Protein AF-A0A9P6ZM89-F1 (afdb_monomer)

Sequence (233 aa):
MSLMNDMACSKLQDDDVGNDVDVDMDDDDDLPTELMATMKCPGHSRPITNYFAIAKILQHKEVGTVPLPLRTFVVGHMAFHLTYAPSIRSISIDDAAIKFGLSDLWPAIANFLCCDATHGQNHIHAIGGARRAGPTASLPFDKIQIWFKLRLQDMEFHDSNIIWPAQTLNCVPPSDVWNSGRYDSVIVNNQLGCLWPADGLCGHTVGQIRLIMHPVGKSNMDWSWKDCFLIYV

Mean predicted aligned error: 10.9 Å

Nearest PDB structures (foldseek):
  5ojr-assembly1_A  TM=3.987E-01  e=9.043E+00  Thermosynechococcus vestitus

Solvent-accessible surface area (backbone atoms only — not comparable to full-atom values): 14268 Å² total; per-residue (Å²): 133,88,79,89,88,79,90,82,89,81,80,90,79,84,84,79,77,78,78,82,73,83,70,77,69,72,77,62,81,69,56,59,74,93,55,67,38,68,42,83,40,92,96,49,96,56,68,36,71,34,52,62,59,32,15,53,52,60,72,70,49,62,89,83,78,59,75,78,44,72,46,41,39,71,60,93,70,33,19,40,36,48,68,79,72,50,75,38,80,69,41,41,58,68,59,46,19,62,57,58,71,35,89,56,46,67,18,48,53,42,30,50,56,52,50,34,77,74,66,38,90,86,54,62,68,64,78,91,61,88,73,80,40,52,90,78,57,84,62,83,46,64,35,31,26,31,37,39,57,37,36,40,28,42,45,39,92,92,41,79,88,43,62,48,73,63,44,79,44,37,22,40,51,54,42,97,89,33,77,84,28,47,62,38,74,47,81,40,78,36,33,86,89,49,46,82,73,83,47,54,68,53,49,42,42,80,38,44,38,60,39,38,34,34,60,42,62,46,88,94,60,90,59,99,54,65,62,44,79,48,74,44,96

Foldseek 3Di:
DDDDDDDDDDDDDDPPPPPPPPPPPPLCVQDDPVLFDWADAPPDPDTATDLVSSQVVVVPDDPPPDDFLDQWHDDDQKIKHDGPAFPAAKDFQVVVCVQLVPVCSQLVVLQVVVVCVVPNPPDQAAPPDDRPGDNPRDDQFGMKGWHQKMWMKGADPVDNVHIDHIDIFGQATADPVRNHGDWDKDKAQRDPPDDPPVNPNVNIDIDIFNTKIAGDGDPPDDDDRNRDIDTDD

Radius of gyration: 23.64 Å; Cα contacts (8 Å, |Δi|>4): 348; chains: 1; bounding box: 74×45×85 Å

Secondary structure (DSSP, 8-state):
--------------------------GGGGS-GGG--EE--TT-SSPEE-HHHHHHHHHHSPTTSSPSSPSEEEETTEEEE--SS-SEEEEEHHHHHHHHT-TTHHHHHHHHHHHHHHH-TT--PPTTPPP---TT---S-SEEEEESEEEEEEBPSS-TT-BPPPEEEEEEPP-SS-TT-EE-EEEEE-STT--TTTTTTTTEEEEE--EEEEEEPPTT---TTTT--EEE-

Organism: NCBI:txid48579

pLDDT: mean 80.1, std 17.55, range [31.52, 96.75]

InterPro domains:
  IPR049233 Domain of unknown function DUF6830 [PF20722] (52-233)

Structure (mmCIF, N/CA/C/O backbone):
data_AF-A0A9P6ZM89-F1
#
_entry.id   AF-A0A9P6ZM89-F1
#
loop_
_atom_site.group_PDB
_atom_site.id
_atom_site.type_symbol
_atom_site.label_atom_id
_atom_site.label_alt_id
_atom_site.label_comp_id
_atom_site.label_asym_id
_atom_site.label_entity_id
_atom_site.label_seq_id
_atom_site.pdbx_PDB_ins_code
_atom_site.Cartn_x
_atom_site.Cartn_y
_atom_site.Cartn_z
_atom_site.occupancy
_atom_site.B_iso_or_equiv
_atom_site.auth_seq_id
_atom_site.auth_comp_id
_atom_site.auth_asym_id
_atom_site.auth_atom_id
_atom_site.pdbx_PDB_model_num
ATOM 1 N N . MET A 1 1 ? 48.987 15.152 63.493 1.00 41.41 1 MET A N 1
ATOM 2 C CA . MET A 1 1 ? 49.301 16.241 62.543 1.00 41.41 1 MET A CA 1
ATOM 3 C C . MET A 1 1 ? 48.399 16.011 61.332 1.00 41.41 1 MET A C 1
ATOM 5 O O . MET A 1 1 ? 48.621 15.023 60.658 1.00 41.41 1 MET A O 1
ATOM 9 N N . SER A 1 2 ? 47.210 16.622 61.204 1.00 32.47 2 SER A N 1
ATOM 10 C CA . SER A 1 2 ? 46.950 18.055 60.922 1.00 32.47 2 SER A CA 1
ATOM 11 C C . SER A 1 2 ? 47.717 18.504 59.677 1.00 32.47 2 SER A C 1
ATOM 13 O O . SER A 1 2 ? 48.929 18.334 59.686 1.00 32.47 2 SER A O 1
ATOM 15 N N . LEU A 1 3 ? 47.178 19.111 58.619 1.00 34.72 3 LEU A N 1
ATOM 16 C CA . LEU A 1 3 ? 45.868 19.629 58.171 1.00 34.72 3 LEU A CA 1
ATOM 17 C C . LEU A 1 3 ? 46.136 19.940 56.659 1.00 34.72 3 LEU A C 1
ATOM 19 O O . LEU A 1 3 ? 47.249 20.344 56.341 1.00 34.72 3 LEU A O 1
ATOM 23 N N . MET A 1 4 ? 45.300 19.532 55.696 1.00 33.66 4 MET A N 1
ATOM 24 C CA . MET A 1 4 ? 44.162 20.282 55.118 1.00 33.66 4 MET A CA 1
ATOM 25 C C . MET A 1 4 ? 44.528 21.339 54.053 1.00 33.66 4 MET A C 1
ATOM 27 O O . MET A 1 4 ? 45.570 21.981 54.142 1.00 33.66 4 MET A O 1
ATOM 31 N N . ASN A 1 5 ? 43.561 21.518 53.140 1.00 36.69 5 ASN A N 1
ATOM 32 C CA . ASN A 1 5 ? 43.276 22.644 52.234 1.00 36.69 5 ASN A CA 1
ATOM 33 C C . ASN A 1 5 ? 43.831 22.589 50.794 1.00 36.69 5 ASN A C 1
ATOM 35 O O . ASN A 1 5 ? 45.007 22.329 50.589 1.00 36.69 5 ASN A O 1
ATOM 39 N N . ASP A 1 6 ? 43.068 22.916 49.742 1.00 32.81 6 ASP A N 1
ATOM 40 C CA . ASP A 1 6 ? 41.618 23.142 49.560 1.00 32.81 6 ASP A CA 1
ATOM 41 C C . ASP A 1 6 ? 41.331 23.416 48.062 1.00 32.81 6 ASP A C 1
ATOM 43 O O . ASP A 1 6 ? 42.226 23.871 47.356 1.00 32.81 6 ASP A O 1
ATOM 47 N N . MET A 1 7 ? 40.054 23.271 47.666 1.00 33.69 7 MET A N 1
ATOM 48 C CA . MET A 1 7 ? 39.347 23.915 46.526 1.00 33.69 7 MET A CA 1
ATOM 49 C C . MET A 1 7 ? 39.771 23.571 45.074 1.00 33.69 7 MET A C 1
ATOM 51 O O . MET A 1 7 ? 40.941 23.528 44.737 1.00 33.69 7 MET A O 1
ATOM 55 N N . ALA A 1 8 ? 38.867 23.367 44.105 1.00 33.66 8 ALA A N 1
ATOM 56 C CA . ALA A 1 8 ? 37.492 23.845 43.984 1.00 33.66 8 ALA A CA 1
ATOM 57 C C . ALA A 1 8 ? 36.567 22.866 43.233 1.00 33.66 8 ALA A C 1
ATOM 59 O O . ALA A 1 8 ? 36.965 22.120 42.344 1.00 33.66 8 ALA A O 1
ATOM 60 N N . CYS A 1 9 ? 35.298 22.956 43.617 1.00 31.52 9 CYS A N 1
ATOM 61 C CA . CYS A 1 9 ? 34.112 22.361 43.028 1.00 31.52 9 CYS A CA 1
ATOM 62 C C . CYS A 1 9 ? 33.653 23.157 41.795 1.00 31.52 9 CYS A C 1
ATOM 64 O O . CYS A 1 9 ? 33.546 24.382 41.868 1.00 31.52 9 CYS A O 1
ATOM 66 N N . SER A 1 10 ? 33.268 22.473 40.715 1.00 36.66 10 SER A N 1
ATOM 67 C CA . SER A 1 10 ? 32.320 23.024 39.740 1.00 36.66 10 SER A CA 1
ATOM 68 C C . SER A 1 10 ? 31.492 21.921 39.070 1.00 36.66 10 SER A C 1
ATOM 70 O O . SER A 1 10 ? 31.944 21.254 38.149 1.00 36.66 10 SER A O 1
ATOM 72 N N . LYS A 1 11 ? 30.290 21.743 39.628 1.00 34.25 11 LYS A N 1
ATOM 73 C CA . LYS A 1 11 ? 28.971 21.503 39.011 1.00 34.25 11 LYS A CA 1
ATOM 74 C C . LYS A 1 11 ? 28.877 20.724 37.685 1.00 34.25 11 LYS A C 1
ATOM 76 O O . LYS A 1 11 ? 29.244 21.221 36.631 1.00 34.25 11 LYS A O 1
ATOM 81 N N . LEU A 1 12 ? 28.226 19.564 37.818 1.00 37.72 12 LEU A N 1
ATOM 82 C CA . LEU A 1 12 ? 27.133 19.014 37.002 1.00 37.72 12 LEU A CA 1
ATOM 83 C C . LEU A 1 12 ? 26.721 19.832 35.770 1.00 37.72 12 LEU A C 1
ATOM 85 O O . LEU A 1 12 ? 26.209 20.945 35.915 1.00 37.72 12 LEU A O 1
ATOM 89 N N . GLN A 1 13 ? 26.774 19.184 34.608 1.00 36.38 13 GLN A N 1
ATOM 90 C CA . GLN A 1 13 ? 25.720 19.328 33.614 1.00 36.38 13 GLN A CA 1
ATOM 91 C C . GLN A 1 13 ? 25.554 17.999 32.872 1.00 36.38 13 GLN A C 1
ATOM 93 O O . GLN A 1 13 ? 26.447 17.549 32.159 1.00 36.38 13 GLN A O 1
ATOM 98 N N . ASP A 1 14 ? 24.436 17.341 33.173 1.00 34.88 14 ASP A N 1
ATOM 99 C CA . ASP A 1 14 ? 23.910 16.190 32.459 1.00 34.88 14 ASP A CA 1
ATOM 100 C C . ASP A 1 14 ? 23.451 16.668 31.078 1.00 34.88 14 ASP A C 1
ATOM 102 O O . ASP A 1 14 ? 22.454 17.382 30.970 1.00 34.88 14 ASP A O 1
ATOM 106 N N . ASP A 1 15 ? 24.171 16.286 30.027 1.00 36.97 15 ASP A N 1
ATOM 107 C CA . ASP A 1 15 ? 23.686 16.431 28.655 1.00 36.97 15 ASP A CA 1
ATOM 108 C C . ASP A 1 15 ? 22.827 15.205 28.310 1.00 36.97 15 ASP A C 1
ATOM 110 O O . ASP A 1 15 ? 23.195 14.342 27.512 1.00 36.97 15 ASP A O 1
ATOM 114 N N . ASP A 1 16 ? 21.664 15.129 28.962 1.00 42.41 16 ASP A N 1
ATOM 115 C CA . ASP A 1 16 ? 20.527 14.324 28.521 1.00 42.41 16 ASP A CA 1
ATOM 116 C C . ASP A 1 16 ? 19.898 15.020 27.309 1.00 42.41 16 ASP A C 1
ATOM 118 O O . ASP A 1 16 ? 18.936 15.782 27.412 1.00 42.41 16 ASP A O 1
ATOM 122 N N . VAL A 1 17 ? 20.491 14.812 26.132 1.00 42.72 17 VAL A N 1
ATOM 123 C CA . VAL A 1 17 ? 19.857 15.174 24.859 1.00 42.72 17 VAL A CA 1
ATOM 124 C C . VAL A 1 17 ? 18.953 14.015 24.445 1.00 42.72 17 VAL A C 1
ATOM 126 O O . VAL A 1 17 ? 19.167 13.350 23.432 1.00 42.72 17 VAL A O 1
ATOM 129 N N . GLY A 1 18 ? 17.927 13.774 25.260 1.00 37.41 18 GLY A N 1
ATOM 130 C CA . GLY A 1 18 ? 16.723 13.067 24.857 1.00 37.41 18 GLY A CA 1
ATOM 131 C C . GLY A 1 18 ? 15.977 13.925 23.843 1.00 37.41 18 GLY A C 1
ATOM 132 O O . GLY A 1 18 ? 15.065 14.670 24.188 1.00 37.41 18 GLY A O 1
ATOM 133 N N . ASN A 1 19 ? 16.389 13.856 22.578 1.00 37.22 19 ASN A N 1
ATOM 134 C CA . ASN A 1 19 ? 15.617 14.408 21.471 1.00 37.22 19 ASN A CA 1
ATOM 135 C C . ASN A 1 19 ? 14.651 13.340 20.940 1.00 37.22 19 ASN A C 1
ATOM 137 O O . ASN A 1 19 ? 14.676 12.997 19.761 1.00 37.22 19 ASN A O 1
ATOM 141 N N . ASP A 1 20 ? 13.811 12.823 21.838 1.00 44.41 20 ASP A N 1
ATOM 142 C CA . ASP A 1 20 ? 12.608 12.070 21.494 1.00 44.41 20 ASP A CA 1
ATOM 143 C C . ASP A 1 20 ? 11.509 13.080 21.163 1.00 44.41 20 ASP A C 1
ATOM 145 O O . ASP A 1 20 ? 10.664 13.439 21.983 1.00 44.41 20 ASP A O 1
ATOM 149 N N . VAL A 1 21 ? 11.550 13.585 19.935 1.00 44.94 21 VAL A N 1
ATOM 150 C CA . VAL A 1 21 ? 10.418 14.286 19.325 1.00 44.94 21 VAL A CA 1
ATOM 151 C C . VAL A 1 21 ? 10.048 13.619 18.008 1.00 44.94 21 VAL A C 1
ATOM 153 O O . VAL A 1 21 ? 9.895 14.276 16.985 1.00 44.94 21 VAL A O 1
ATOM 156 N N . ASP A 1 22 ? 9.807 12.311 18.067 1.00 37.66 22 ASP A N 1
ATOM 157 C CA . ASP A 1 22 ? 8.767 11.701 17.238 1.00 37.66 22 ASP A CA 1
ATOM 158 C C . ASP A 1 22 ? 7.426 11.955 17.943 1.00 37.66 22 ASP A C 1
ATOM 160 O O . ASP A 1 22 ? 6.771 11.066 18.484 1.00 37.66 22 ASP A O 1
ATOM 164 N N . VAL A 1 23 ? 7.030 13.230 17.996 1.00 38.66 23 VAL A N 1
ATOM 165 C CA . VAL A 1 23 ? 5.624 13.546 18.221 1.00 38.66 23 VAL A CA 1
ATOM 166 C C . VAL A 1 23 ? 4.954 13.195 16.904 1.00 38.66 23 VAL A C 1
ATOM 168 O O . VAL A 1 23 ? 4.933 14.010 15.982 1.00 38.66 23 VAL A O 1
ATOM 171 N N . ASP A 1 24 ? 4.457 11.962 16.807 1.00 43.12 24 ASP A N 1
ATOM 172 C CA . ASP A 1 24 ? 3.407 11.596 15.865 1.00 43.12 24 ASP A CA 1
ATOM 173 C C . ASP A 1 24 ? 2.227 12.531 16.159 1.00 43.12 24 ASP A C 1
ATOM 175 O O . ASP A 1 24 ? 1.333 12.228 16.950 1.00 43.12 24 ASP A O 1
ATOM 179 N N . MET A 1 25 ? 2.265 13.744 15.601 1.00 42.19 25 MET A N 1
ATOM 180 C CA . MET A 1 25 ? 1.063 14.540 15.467 1.00 42.19 25 MET A CA 1
ATOM 181 C C . MET A 1 25 ? 0.112 13.674 14.662 1.00 42.19 25 MET A C 1
ATOM 183 O O . MET A 1 25 ? 0.450 13.220 13.569 1.00 42.19 25 MET A O 1
ATOM 187 N N . ASP A 1 26 ? -1.032 13.380 15.266 1.00 49.72 26 ASP A N 1
ATOM 188 C CA . ASP A 1 26 ? -2.098 12.645 14.626 1.00 49.72 26 ASP A CA 1
ATOM 189 C C . ASP A 1 26 ? -2.464 13.365 13.323 1.00 49.72 26 ASP A C 1
ATOM 191 O O . ASP A 1 26 ? -3.223 14.328 13.326 1.00 49.72 26 ASP A O 1
ATOM 195 N N . ASP A 1 27 ? -1.948 12.863 12.195 1.00 53.12 27 ASP A N 1
ATOM 196 C CA . ASP A 1 27 ? -2.346 13.210 10.819 1.00 53.12 27 ASP A CA 1
ATOM 197 C C . ASP A 1 27 ? -3.835 12.822 10.556 1.00 53.12 27 ASP A C 1
ATOM 199 O O . ASP A 1 27 ? -4.268 12.673 9.415 1.00 53.12 27 ASP A O 1
ATOM 203 N N . ASP A 1 28 ? -4.640 12.629 11.609 1.00 53.03 28 ASP A N 1
ATOM 204 C CA . ASP A 1 28 ? -6.084 12.410 11.555 1.00 53.03 28 ASP A CA 1
ATOM 205 C C . ASP A 1 28 ? -6.839 13.696 11.167 1.00 53.03 28 ASP A C 1
ATOM 207 O O . ASP A 1 28 ? -8.002 13.608 10.778 1.00 53.03 28 ASP A O 1
ATOM 211 N N . ASP A 1 29 ? -6.182 14.867 11.177 1.00 52.62 29 ASP A N 1
ATOM 212 C CA . ASP A 1 29 ? -6.728 16.157 10.704 1.00 52.62 29 ASP A CA 1
ATOM 213 C C . ASP A 1 29 ? -7.245 16.121 9.245 1.00 52.62 29 ASP A C 1
ATOM 215 O O . ASP A 1 29 ? -7.990 17.006 8.820 1.00 52.62 29 ASP A O 1
ATOM 219 N N . ASP A 1 30 ? -6.896 15.086 8.476 1.00 58.72 30 ASP A N 1
ATOM 220 C CA . ASP A 1 30 ? -7.335 14.878 7.090 1.00 58.72 30 ASP A CA 1
ATOM 221 C C . ASP A 1 30 ? -8.724 14.201 6.966 1.00 58.72 30 ASP A C 1
ATOM 223 O O . ASP A 1 30 ? -9.284 14.123 5.864 1.00 58.72 30 ASP A O 1
ATOM 227 N N . LEU A 1 31 ? -9.308 13.688 8.061 1.00 64.00 31 LEU A N 1
ATOM 228 C CA . LEU A 1 31 ? -10.642 13.072 8.050 1.00 64.00 31 LEU A CA 1
ATOM 229 C C . LEU A 1 31 ? -11.749 14.115 8.296 1.00 64.00 31 LEU A C 1
ATOM 231 O O . LEU A 1 31 ? -11.691 14.861 9.272 1.00 64.00 31 LEU A O 1
ATOM 235 N N . PRO A 1 32 ? -12.829 14.139 7.486 1.00 62.97 32 PRO A N 1
ATOM 236 C CA . PRO A 1 32 ? -14.004 14.950 7.791 1.00 62.97 32 PRO A CA 1
ATOM 237 C C . PRO A 1 32 ? -14.519 14.646 9.200 1.00 62.97 32 PRO A C 1
ATOM 239 O O . PRO A 1 32 ? -14.669 13.476 9.554 1.00 62.97 32 PRO A O 1
ATOM 242 N N . THR A 1 33 ? -14.859 15.673 9.983 1.00 66.50 33 THR A N 1
ATOM 243 C CA . THR A 1 33 ? -15.346 15.518 11.369 1.00 66.50 33 THR A CA 1
ATOM 244 C C . THR A 1 33 ? -16.530 14.549 11.475 1.00 66.50 33 THR A C 1
ATOM 246 O O . THR A 1 33 ? -16.651 13.821 12.452 1.00 66.50 33 THR A O 1
ATOM 249 N N . GLU A 1 34 ? -17.370 14.474 10.439 1.00 66.75 34 GLU A N 1
ATOM 250 C CA . GLU A 1 34 ? -18.501 13.538 10.342 1.00 66.75 34 GLU A CA 1
ATOM 251 C C . GLU A 1 34 ? -18.096 12.058 10.298 1.00 66.75 34 GLU A C 1
ATOM 253 O O . GLU A 1 34 ? -18.906 11.180 10.591 1.00 66.75 34 GLU A O 1
ATOM 258 N N . LEU A 1 35 ? -16.863 11.773 9.882 1.00 66.69 35 LEU A N 1
ATOM 259 C CA . LEU A 1 35 ? -16.297 10.432 9.828 1.00 66.69 35 LEU A CA 1
ATOM 260 C C . LEU A 1 35 ? -15.426 10.133 11.045 1.00 66.69 35 LEU A C 1
ATOM 262 O O . LEU A 1 35 ? -15.109 8.970 11.253 1.00 66.69 35 LEU A O 1
ATOM 266 N N . MET A 1 36 ? -15.052 11.125 11.858 1.00 73.56 36 MET A N 1
ATOM 267 C CA . MET A 1 36 ? -14.197 10.898 13.022 1.00 73.56 36 MET A CA 1
ATOM 268 C C . MET A 1 36 ? -14.908 10.046 14.077 1.00 73.56 36 MET A C 1
ATOM 270 O O . MET A 1 36 ? -15.690 10.531 14.892 1.00 73.56 36 MET A O 1
ATOM 274 N N . ALA A 1 37 ? -14.599 8.752 14.078 1.00 76.75 37 ALA A N 1
ATOM 275 C CA . ALA A 1 37 ? -14.957 7.836 15.145 1.00 76.75 37 ALA A CA 1
ATOM 276 C C . ALA A 1 37 ? -13.754 7.696 16.079 1.00 76.75 37 ALA A C 1
ATOM 278 O O . ALA A 1 37 ? -12.699 7.229 15.657 1.00 76.75 37 ALA A O 1
ATOM 279 N N . THR A 1 38 ? -13.908 8.084 17.343 1.00 80.69 38 THR A N 1
ATOM 280 C CA . THR A 1 38 ? -12.880 7.896 18.375 1.00 80.69 38 THR A CA 1
ATOM 281 C C . THR A 1 38 ? -13.383 6.958 19.463 1.00 80.69 38 THR A C 1
ATOM 283 O O . THR A 1 38 ? -14.585 6.851 19.715 1.00 80.69 38 THR A O 1
ATOM 286 N N . MET A 1 39 ? -12.465 6.253 20.115 1.00 76.88 39 MET A N 1
ATOM 287 C CA . MET A 1 39 ? -12.774 5.380 21.241 1.00 76.88 39 MET A CA 1
ATOM 288 C C . MET A 1 39 ? -11.773 5.560 22.373 1.00 76.88 39 MET A C 1
ATOM 290 O O . MET A 1 39 ? -10.611 5.905 22.165 1.00 76.88 39 MET A O 1
ATOM 294 N N . LYS A 1 40 ? -12.224 5.309 23.601 1.00 74.00 40 LYS A N 1
ATOM 295 C CA . LYS A 1 40 ? -11.356 5.332 24.775 1.00 74.00 40 LYS A CA 1
ATOM 296 C C . LYS A 1 40 ? -10.729 3.954 24.952 1.00 74.00 40 LYS A C 1
ATOM 298 O O . LYS A 1 40 ? -11.446 2.993 25.214 1.00 74.00 40 LYS A O 1
ATOM 303 N N . CYS A 1 41 ? -9.410 3.872 24.830 1.00 66.31 41 CYS A N 1
ATOM 304 C CA . CYS A 1 41 ? -8.671 2.633 25.041 1.00 66.31 41 CYS A CA 1
ATOM 305 C C . CYS A 1 41 ? -8.068 2.613 26.459 1.00 66.31 41 CYS A C 1
ATOM 307 O O . CYS A 1 41 ? -7.491 3.623 26.880 1.00 66.31 41 CYS A O 1
ATOM 309 N N . PRO A 1 42 ? -8.184 1.510 27.225 1.00 65.62 42 PRO A N 1
ATOM 310 C CA . PRO A 1 42 ? -7.487 1.370 28.501 1.00 65.62 42 PRO A CA 1
ATOM 311 C C . PRO A 1 42 ? -5.979 1.616 28.333 1.00 65.62 42 PRO A C 1
ATOM 313 O O . PRO A 1 42 ? -5.380 1.204 27.342 1.00 65.62 42 PRO A O 1
ATOM 316 N N . GLY A 1 43 ? -5.368 2.334 29.277 1.00 68.81 43 GLY A N 1
ATOM 317 C CA . GLY A 1 43 ? -3.939 2.673 29.229 1.00 68.81 43 GLY A CA 1
ATOM 318 C C . GLY A 1 43 ? -3.568 3.870 28.343 1.00 68.81 43 GLY A C 1
ATOM 319 O O . GLY A 1 43 ? -2.428 4.315 28.410 1.00 68.81 43 GLY A O 1
ATOM 320 N N . HIS A 1 44 ? -4.509 4.446 27.584 1.00 64.62 44 HIS A N 1
ATOM 321 C CA . HIS A 1 44 ? -4.269 5.642 26.772 1.00 64.62 44 HIS A CA 1
ATOM 322 C C . HIS A 1 44 ? -4.942 6.873 27.385 1.00 64.62 44 HIS A C 1
ATOM 324 O O . HIS A 1 44 ? -6.122 6.856 27.740 1.00 64.62 44 HIS A O 1
ATOM 330 N N . SER A 1 45 ? -4.180 7.963 27.518 1.00 68.69 45 SER A N 1
ATOM 331 C CA . SER A 1 45 ? -4.684 9.234 28.057 1.00 68.69 45 SER A CA 1
ATOM 332 C C . SER A 1 45 ? -5.574 9.982 27.061 1.00 68.69 45 SER A C 1
ATOM 334 O O . SER A 1 45 ? -6.451 10.743 27.474 1.00 68.69 45 SER A O 1
ATOM 336 N N . ARG A 1 46 ? -5.378 9.739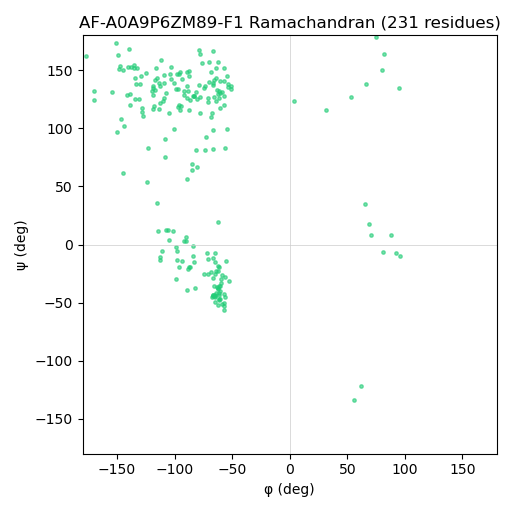 25.759 1.00 74.94 46 ARG A N 1
ATOM 337 C CA . ARG A 1 46 ? -6.149 10.328 24.662 1.00 74.94 46 ARG A CA 1
ATOM 338 C C . ARG A 1 46 ? -7.056 9.281 24.005 1.00 74.94 46 ARG A C 1
ATOM 340 O O . ARG A 1 46 ? -6.678 8.109 23.953 1.00 74.94 46 ARG A O 1
ATOM 347 N N . PRO A 1 47 ? -8.250 9.676 23.525 1.00 79.31 47 PRO A N 1
ATOM 348 C CA . PRO A 1 47 ? -9.049 8.829 22.647 1.00 79.31 47 PRO A CA 1
ATOM 349 C C . PRO A 1 47 ? -8.240 8.452 21.404 1.00 79.31 47 PRO A C 1
ATOM 351 O O . PRO A 1 47 ? -7.530 9.298 20.870 1.00 79.31 47 PRO A O 1
ATOM 354 N N . ILE A 1 48 ? -8.364 7.208 20.950 1.00 84.81 48 ILE A N 1
ATOM 355 C CA . ILE A 1 48 ? -7.745 6.739 19.707 1.00 84.81 48 ILE A CA 1
ATOM 356 C C . ILE A 1 48 ? -8.773 6.764 18.576 1.00 84.81 48 ILE A C 1
ATOM 358 O O . ILE A 1 48 ? -9.961 6.510 18.805 1.00 84.81 48 ILE A O 1
ATOM 362 N N . THR A 1 49 ? -8.326 7.046 17.357 1.00 89.25 49 THR A N 1
ATOM 363 C CA . THR A 1 49 ? -9.152 6.946 16.149 1.00 89.25 49 THR A CA 1
ATOM 364 C C . THR A 1 49 ? -9.521 5.485 15.885 1.00 89.25 49 THR A C 1
ATOM 366 O O . THR A 1 49 ? -8.696 4.589 16.042 1.00 89.25 49 THR A O 1
ATOM 369 N N . ASN A 1 50 ? -10.776 5.226 15.522 1.00 90.88 50 ASN A N 1
ATOM 370 C CA . ASN A 1 50 ? -11.316 3.894 15.263 1.00 90.88 50 ASN A CA 1
ATOM 371 C C . ASN A 1 50 ? -11.562 3.714 13.756 1.00 90.88 50 ASN A C 1
ATOM 373 O O . ASN A 1 50 ? -12.645 4.011 13.237 1.00 90.88 50 ASN A O 1
ATOM 377 N N . TYR A 1 51 ? -10.555 3.202 13.048 1.00 92.62 51 TYR A N 1
ATOM 378 C CA . TYR A 1 51 ? -10.618 2.977 11.605 1.00 92.62 51 TYR A CA 1
ATOM 379 C C . TYR A 1 51 ? -11.598 1.871 11.210 1.00 92.62 51 TYR A C 1
ATOM 381 O O . TYR A 1 51 ? -12.148 1.928 10.111 1.00 92.62 51 TYR A O 1
ATOM 389 N N . PHE A 1 52 ? -11.913 0.924 12.098 1.00 92.00 52 PHE A N 1
ATOM 390 C CA . PHE A 1 52 ? -12.966 -0.067 11.850 1.00 92.00 52 PHE A CA 1
ATOM 391 C C . PHE A 1 52 ? -14.345 0.588 11.741 1.00 92.00 52 PHE A C 1
ATOM 393 O O . PHE A 1 52 ? -15.114 0.292 10.823 1.00 92.00 52 PHE A O 1
ATOM 400 N N . ALA A 1 53 ? -14.655 1.514 12.651 1.00 91.62 53 ALA A N 1
ATOM 401 C CA . ALA A 1 53 ? -15.896 2.276 12.609 1.00 91.62 53 ALA A CA 1
ATOM 402 C C . ALA A 1 53 ? -15.949 3.180 11.368 1.00 91.62 53 ALA A C 1
ATOM 404 O O . ALA A 1 53 ? -16.967 3.194 10.674 1.00 91.62 53 ALA A O 1
ATOM 405 N N . ILE A 1 54 ? -14.844 3.858 11.037 1.00 91.19 54 ILE A N 1
ATOM 406 C CA . ILE A 1 54 ? -14.735 4.683 9.823 1.00 91.19 54 ILE A CA 1
ATOM 407 C C . ILE A 1 54 ? -14.982 3.840 8.569 1.00 91.19 54 ILE A C 1
ATOM 409 O O . ILE A 1 54 ? -15.833 4.192 7.755 1.00 91.19 54 ILE A O 1
ATOM 413 N N . ALA A 1 55 ? -14.292 2.705 8.424 1.00 91.44 55 ALA A N 1
ATOM 414 C CA . ALA A 1 55 ? -14.466 1.800 7.291 1.00 91.44 55 ALA A CA 1
ATOM 415 C C . ALA A 1 55 ? -15.921 1.335 7.157 1.00 91.44 55 ALA A C 1
ATOM 417 O O . ALA A 1 55 ? -16.475 1.350 6.058 1.00 91.44 55 ALA A O 1
ATOM 418 N N . LYS A 1 56 ? -16.572 0.989 8.275 1.00 90.94 56 LYS A N 1
ATOM 419 C CA . LYS A 1 56 ? -17.987 0.602 8.281 1.00 90.94 56 LYS A CA 1
ATOM 420 C C . LYS A 1 56 ? -18.885 1.738 7.795 1.00 90.94 56 LYS A C 1
ATOM 422 O O . LYS A 1 56 ? -19.784 1.483 6.997 1.00 90.94 56 LYS A O 1
ATOM 427 N N . ILE A 1 57 ? -18.649 2.976 8.233 1.00 90.38 57 ILE A N 1
ATOM 428 C CA . ILE A 1 57 ? -19.406 4.145 7.760 1.00 90.38 57 ILE A CA 1
ATOM 429 C C . ILE A 1 57 ? -19.202 4.331 6.253 1.00 90.38 57 ILE A C 1
ATOM 431 O O . ILE A 1 57 ? -20.178 4.484 5.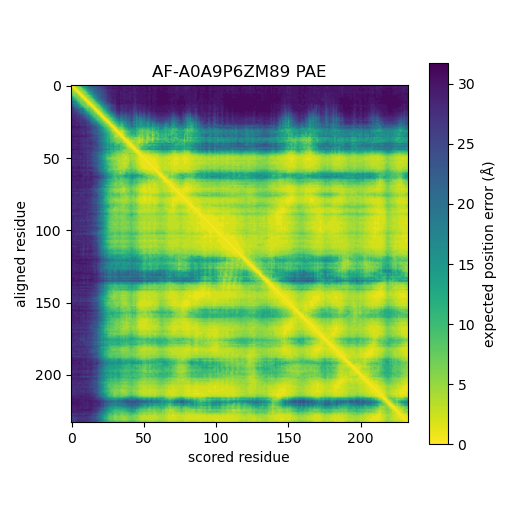522 1.00 90.38 57 ILE A O 1
ATOM 435 N N . LEU A 1 58 ? -17.956 4.270 5.775 1.00 89.06 58 LEU A N 1
ATOM 436 C CA . LEU A 1 58 ? -17.631 4.440 4.357 1.00 89.06 58 LEU A CA 1
ATOM 437 C C . LEU A 1 58 ? -18.270 3.365 3.468 1.00 89.06 58 LEU A C 1
ATOM 439 O O . LEU A 1 58 ? -18.745 3.691 2.386 1.00 89.06 58 LEU A O 1
ATOM 443 N N . GLN A 1 59 ? -18.338 2.116 3.934 1.00 87.06 59 GLN A N 1
ATOM 444 C CA . GLN A 1 59 ? -18.980 1.015 3.207 1.00 87.06 59 GLN A CA 1
ATOM 445 C C . GLN A 1 59 ? -20.500 1.179 3.053 1.00 87.06 59 GLN A C 1
ATOM 447 O O . GLN A 1 59 ? -21.066 0.661 2.096 1.00 87.06 59 GLN A O 1
ATOM 452 N N . HIS A 1 60 ? -21.163 1.867 3.988 1.00 85.75 60 HIS A N 1
ATOM 453 C CA . HIS A 1 60 ? -22.621 2.053 3.972 1.00 85.75 60 HIS A CA 1
ATOM 454 C C . HIS A 1 60 ? -23.056 3.403 3.382 1.00 85.75 60 HIS A C 1
ATOM 456 O O . HIS A 1 60 ? -24.256 3.642 3.243 1.00 85.75 60 HIS A O 1
ATOM 462 N N . LYS A 1 61 ? -22.115 4.298 3.052 1.00 84.25 61 LYS A N 1
ATOM 463 C CA . LYS A 1 61 ? -22.429 5.562 2.377 1.00 84.25 61 LYS A CA 1
ATOM 464 C C . LYS A 1 61 ? -22.897 5.307 0.943 1.00 84.25 61 LYS A C 1
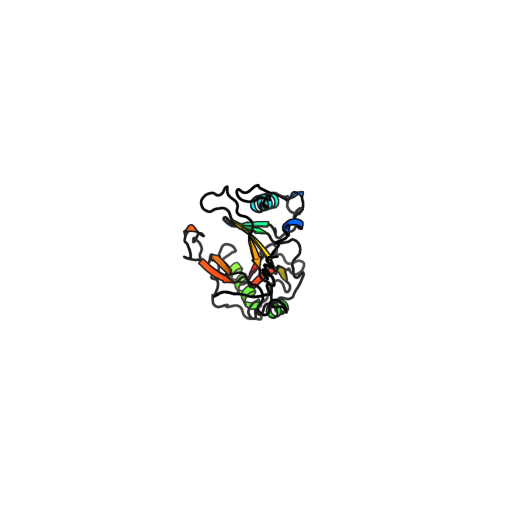ATOM 466 O O . LYS A 1 61 ? -22.465 4.366 0.283 1.00 84.25 61 LYS A O 1
ATOM 471 N N . GLU A 1 62 ? -23.787 6.170 0.458 1.00 80.88 62 GLU A N 1
ATOM 472 C CA . GLU A 1 62 ? -24.330 6.063 -0.896 1.00 80.88 62 GLU A CA 1
ATOM 473 C C . GLU A 1 62 ? -23.224 6.173 -1.954 1.00 80.88 62 GLU A C 1
ATOM 475 O O . GLU A 1 62 ? -22.296 6.985 -1.842 1.00 80.88 62 GLU A O 1
ATOM 480 N N . VAL A 1 63 ? -23.343 5.369 -3.012 1.00 77.19 63 VAL A N 1
ATOM 481 C CA . VAL A 1 63 ? -22.402 5.365 -4.138 1.00 77.19 63 VAL A CA 1
ATOM 482 C C . VAL A 1 63 ? -22.318 6.769 -4.742 1.00 77.19 63 VAL A C 1
ATOM 484 O O . VAL A 1 63 ? -23.333 7.374 -5.073 1.00 77.19 63 VAL A O 1
ATOM 487 N N . GLY A 1 64 ? -21.098 7.289 -4.885 1.00 76.25 64 GLY A N 1
ATOM 488 C CA . GLY A 1 64 ? -20.839 8.630 -5.421 1.00 76.25 64 GLY A CA 1
ATOM 489 C C . GLY A 1 64 ? -20.746 9.744 -4.373 1.00 76.25 64 GLY A C 1
ATOM 490 O O . GLY A 1 64 ? -20.340 10.850 -4.718 1.00 76.25 64 GLY A O 1
ATOM 491 N N . THR A 1 65 ? -21.050 9.472 -3.098 1.00 80.94 65 THR A N 1
ATOM 492 C CA . THR A 1 65 ? -20.864 10.453 -2.005 1.00 80.94 65 THR A CA 1
ATOM 493 C C . THR A 1 65 ? -19.457 10.437 -1.408 1.00 80.94 65 THR A C 1
ATOM 495 O O . THR A 1 65 ? -19.036 11.405 -0.776 1.00 80.94 65 THR A O 1
ATOM 498 N N . VAL A 1 66 ? -18.717 9.345 -1.614 1.00 80.56 66 VAL A N 1
ATOM 499 C CA . VAL A 1 66 ? -17.345 9.160 -1.132 1.00 80.56 66 VAL A CA 1
ATOM 500 C C . VAL A 1 66 ? -16.417 8.959 -2.331 1.00 80.56 66 VAL A C 1
ATOM 502 O O . VAL A 1 66 ? -16.769 8.198 -3.236 1.00 80.56 66 VAL A O 1
ATOM 505 N N . PRO A 1 67 ? -15.233 9.601 -2.353 1.00 81.12 67 PRO A N 1
ATOM 506 C CA . PRO A 1 67 ? -14.222 9.329 -3.367 1.00 81.12 67 PRO A CA 1
ATOM 507 C C . PRO A 1 67 ? -13.803 7.854 -3.355 1.00 81.12 67 PRO A C 1
ATOM 509 O O . PRO A 1 67 ? -13.483 7.308 -2.299 1.00 81.12 67 PRO A O 1
ATOM 512 N N . LEU A 1 68 ? -13.778 7.232 -4.533 1.00 83.44 68 LEU A N 1
ATOM 513 C CA . LEU A 1 68 ? -13.168 5.921 -4.742 1.00 83.44 68 LEU A CA 1
ATOM 514 C C . LEU A 1 68 ? -11.728 6.084 -5.262 1.00 83.44 68 LEU A C 1
ATOM 516 O O . LEU A 1 68 ? -11.452 7.066 -5.962 1.00 83.44 68 LEU A O 1
ATOM 520 N N . PRO A 1 69 ? -10.813 5.154 -4.933 1.00 88.00 69 PRO A N 1
ATOM 521 C CA . PRO A 1 69 ? -10.966 4.045 -3.979 1.00 88.00 69 PRO A CA 1
ATOM 522 C C . PRO A 1 69 ? -11.193 4.490 -2.527 1.00 88.00 69 PRO A C 1
ATOM 524 O O . PRO A 1 69 ? -10.704 5.539 -2.102 1.00 88.00 69 PRO A O 1
ATOM 527 N N . LEU A 1 70 ? -11.897 3.659 -1.745 1.00 90.00 70 LEU A N 1
ATOM 528 C CA . LEU A 1 70 ? -12.060 3.891 -0.308 1.00 90.00 70 LEU A CA 1
ATOM 529 C C . LEU A 1 70 ? -10.696 3.867 0.382 1.00 90.00 70 LEU A C 1
ATOM 531 O O . LEU A 1 70 ? -9.947 2.900 0.273 1.00 90.00 70 LEU A O 1
ATOM 535 N N . ARG A 1 71 ? -10.389 4.931 1.121 1.00 90.75 71 ARG A N 1
ATOM 536 C CA . ARG A 1 71 ? -9.091 5.096 1.793 1.00 90.75 71 ARG A CA 1
ATOM 537 C C . ARG A 1 71 ? -9.021 4.472 3.170 1.00 90.75 71 ARG A C 1
ATOM 539 O O . ARG A 1 71 ? -7.921 4.222 3.649 1.00 90.75 71 ARG A O 1
ATOM 546 N N . THR A 1 72 ? -10.176 4.222 3.777 1.00 93.25 72 THR A N 1
ATOM 547 C CA . THR A 1 72 ? -10.278 3.443 5.004 1.00 93.25 72 THR A CA 1
ATOM 548 C C . THR A 1 72 ? -11.106 2.204 4.728 1.00 93.25 72 THR A C 1
ATOM 550 O O . THR A 1 72 ? -12.267 2.309 4.329 1.00 93.25 72 THR A O 1
ATOM 553 N N . PHE A 1 73 ? -10.514 1.034 4.917 1.00 92.12 73 PHE A N 1
ATOM 554 C CA . PHE A 1 73 ? -11.163 -0.248 4.666 1.00 92.12 73 PHE A CA 1
ATOM 555 C C . PHE A 1 73 ? -10.621 -1.314 5.618 1.00 92.12 73 PHE A C 1
ATOM 557 O O . PHE A 1 73 ? -9.582 -1.133 6.245 1.00 92.12 73 PHE A O 1
ATOM 564 N N . VAL A 1 74 ? -11.347 -2.422 5.751 1.00 91.31 74 VAL A N 1
ATOM 565 C CA . VAL A 1 74 ? -10.983 -3.531 6.642 1.00 91.31 74 VAL A CA 1
ATOM 566 C C . VAL A 1 74 ? -10.727 -4.771 5.802 1.00 91.31 74 VAL A C 1
ATOM 568 O O . VAL A 1 74 ? -11.542 -5.108 4.942 1.00 91.31 74 VAL A O 1
ATOM 571 N N . VAL A 1 75 ? -9.618 -5.457 6.074 1.00 85.94 75 VAL A N 1
ATOM 572 C CA . VAL A 1 75 ? -9.301 -6.773 5.508 1.00 85.94 75 VAL A CA 1
ATOM 573 C C . VAL A 1 75 ? -8.948 -7.710 6.657 1.00 85.94 75 VAL A C 1
ATOM 575 O O . VAL A 1 75 ? -7.982 -7.488 7.384 1.00 85.94 75 VAL A O 1
ATOM 578 N N . GLY A 1 76 ? -9.742 -8.766 6.837 1.00 83.44 76 GLY A N 1
ATOM 579 C CA . GLY A 1 76 ? -9.582 -9.672 7.973 1.00 83.44 76 GLY A CA 1
ATOM 580 C C . GLY A 1 76 ? -9.784 -8.944 9.307 1.00 83.44 76 GLY A C 1
ATOM 581 O O . GLY A 1 76 ? -10.847 -8.378 9.543 1.00 83.44 76 GLY A O 1
ATOM 582 N N . HIS A 1 77 ? -8.763 -8.973 10.165 1.00 85.25 77 HIS A N 1
ATOM 583 C CA . HIS A 1 77 ? -8.749 -8.338 11.491 1.00 85.25 77 HIS A CA 1
ATOM 584 C C . HIS A 1 77 ? -7.977 -7.007 11.520 1.00 85.25 77 HIS A C 1
ATOM 586 O O . HIS A 1 77 ? -7.693 -6.496 12.600 1.00 85.25 77 HIS A O 1
ATOM 592 N N . MET A 1 78 ? -7.633 -6.463 10.347 1.00 90.31 78 MET A N 1
ATOM 593 C CA . MET A 1 78 ? -6.828 -5.252 10.210 1.00 90.31 78 MET A CA 1
ATOM 594 C C . MET A 1 78 ? -7.622 -4.170 9.479 1.00 90.31 78 MET A C 1
ATOM 596 O O . MET A 1 78 ? -8.214 -4.415 8.421 1.00 90.31 78 MET A O 1
ATOM 600 N N . ALA A 1 79 ? -7.626 -2.963 10.032 1.00 93.75 79 ALA A N 1
ATOM 601 C CA . ALA A 1 79 ? -8.116 -1.768 9.368 1.00 93.75 79 ALA A CA 1
ATOM 602 C C . ALA A 1 79 ? -6.943 -1.005 8.746 1.00 93.75 79 ALA A C 1
ATOM 604 O O . ALA A 1 79 ? -5.919 -0.773 9.383 1.00 93.75 79 ALA A O 1
ATOM 605 N N . PHE A 1 80 ? -7.115 -0.593 7.498 1.00 94.38 80 PHE A N 1
ATOM 606 C CA . PHE A 1 80 ? -6.148 0.170 6.720 1.00 94.38 80 PHE A CA 1
ATOM 607 C C . PHE A 1 80 ? -6.672 1.587 6.545 1.00 94.38 80 PHE A C 1
ATOM 609 O O . PHE A 1 80 ? -7.859 1.762 6.274 1.00 94.38 80 PHE A O 1
ATOM 616 N N . HIS A 1 81 ? -5.796 2.582 6.659 1.00 94.12 81 HIS A N 1
ATOM 617 C CA . HIS A 1 81 ? -6.114 3.984 6.428 1.00 94.12 81 HIS A CA 1
ATOM 618 C C . HIS A 1 81 ? -4.998 4.698 5.655 1.00 94.12 81 HIS A C 1
ATOM 620 O O . HIS A 1 81 ? -3.859 4.789 6.116 1.00 94.12 81 HIS A O 1
ATOM 626 N N . LEU A 1 82 ? -5.335 5.239 4.482 1.00 92.81 82 LEU A N 1
ATOM 627 C CA . LEU A 1 82 ? -4.477 6.142 3.715 1.00 92.81 82 LEU A CA 1
ATOM 628 C C . LEU A 1 82 ? -4.943 7.595 3.861 1.00 92.81 82 LEU A C 1
ATOM 630 O O . LEU A 1 82 ? -6.142 7.879 3.828 1.00 92.81 82 LEU A O 1
ATOM 634 N N . THR A 1 83 ? -3.984 8.521 3.925 1.00 90.69 83 THR A N 1
ATOM 635 C CA . THR A 1 83 ? -4.251 9.967 3.949 1.00 90.69 83 THR A CA 1
ATOM 636 C C . THR A 1 83 ? -4.955 10.436 2.678 1.00 90.69 83 THR A C 1
ATOM 638 O O . THR A 1 83 ? -4.863 9.805 1.613 1.00 90.69 83 THR A O 1
ATOM 641 N N . TYR A 1 84 ? -5.659 11.573 2.756 1.00 86.31 84 TYR A N 1
ATOM 642 C CA . TYR A 1 84 ? -6.453 12.043 1.625 1.00 86.31 84 TYR A CA 1
ATOM 643 C C . TYR A 1 84 ? -5.555 12.460 0.452 1.00 86.31 84 TYR A C 1
ATOM 645 O O . TYR A 1 84 ? -5.811 12.131 -0.711 1.00 86.31 84 TYR A O 1
ATOM 653 N N . ALA A 1 85 ? -4.492 13.201 0.743 1.00 89.94 85 ALA A N 1
ATOM 654 C CA . ALA A 1 85 ? -3.559 13.652 -0.275 1.00 89.94 85 ALA A CA 1
ATOM 655 C C . ALA A 1 85 ? -2.434 12.620 -0.485 1.00 89.94 85 ALA A C 1
ATOM 657 O O . ALA A 1 85 ? -1.742 12.281 0.477 1.00 89.94 85 ALA A O 1
ATOM 658 N N . PRO A 1 86 ? -2.188 12.154 -1.728 1.00 93.56 86 PRO A N 1
ATOM 659 C CA . PRO A 1 86 ? -0.978 11.396 -2.016 1.00 93.56 86 PRO A CA 1
ATOM 660 C C . PRO A 1 86 ? 0.256 12.278 -1.814 1.00 93.56 86 PRO A C 1
ATOM 662 O O . PRO A 1 86 ? 0.262 13.455 -2.190 1.00 93.56 86 PRO A O 1
ATOM 665 N N . SER A 1 87 ? 1.333 11.679 -1.307 1.00 95.44 87 SER A N 1
ATOM 666 C CA . SER A 1 87 ? 2.652 12.311 -1.204 1.00 95.44 87 SER A CA 1
ATOM 667 C C . SER A 1 87 ? 3.184 12.728 -2.582 1.00 95.44 87 SER A C 1
ATOM 669 O O . SER A 1 87 ? 3.833 13.764 -2.713 1.00 95.44 87 SER A O 1
ATOM 671 N N . ILE A 1 88 ? 2.862 11.960 -3.633 1.00 95.56 88 ILE A N 1
ATOM 672 C CA . ILE A 1 88 ? 3.116 12.321 -5.034 1.00 95.56 88 ILE A CA 1
ATOM 673 C C . ILE A 1 88 ? 1.819 12.178 -5.833 1.00 95.56 88 ILE A C 1
ATOM 675 O O . ILE A 1 88 ? 1.305 11.078 -6.029 1.00 95.56 88 ILE A O 1
ATOM 679 N N . ARG A 1 89 ? 1.295 13.305 -6.329 1.00 93.94 89 ARG A N 1
ATOM 680 C CA . ARG A 1 89 ? -0.020 13.380 -6.998 1.00 93.94 89 ARG A CA 1
ATOM 681 C C . ARG A 1 89 ? -0.089 12.723 -8.374 1.00 93.94 89 ARG A C 1
ATOM 683 O O . ARG A 1 89 ? -1.181 12.397 -8.828 1.00 93.94 89 ARG A O 1
ATOM 690 N N . SER A 1 90 ? 1.035 12.618 -9.069 1.00 94.06 90 SER A N 1
ATOM 691 C CA . SER A 1 90 ? 1.124 12.000 -10.391 1.00 94.06 90 SER A CA 1
ATOM 692 C C . SER A 1 90 ? 2.592 11.840 -10.755 1.00 94.06 90 SER A C 1
ATOM 694 O O . SER A 1 90 ? 3.316 12.831 -10.819 1.00 94.06 90 SER A O 1
ATOM 696 N N . ILE A 1 91 ? 3.007 10.621 -11.066 1.00 96.00 91 ILE A N 1
ATOM 697 C CA . ILE A 1 91 ? 4.346 10.296 -11.564 1.00 96.00 91 ILE A CA 1
ATOM 698 C C . ILE A 1 91 ? 4.235 9.158 -12.580 1.00 96.00 91 ILE A C 1
ATOM 700 O O . ILE A 1 91 ? 3.295 8.364 -12.501 1.00 96.00 91 ILE A O 1
ATOM 704 N N . SER A 1 92 ? 5.136 9.108 -13.564 1.00 95.25 92 SER A N 1
ATOM 705 C CA . SER A 1 92 ? 5.200 7.961 -14.474 1.00 95.25 92 SER A CA 1
ATOM 706 C C . SER A 1 92 ? 5.730 6.728 -13.736 1.00 95.25 92 SER A C 1
ATOM 708 O O . SER A 1 92 ? 6.412 6.849 -12.715 1.00 95.25 92 SER A O 1
ATOM 710 N N . ILE A 1 93 ? 5.418 5.532 -14.233 1.00 93.94 93 ILE A N 1
ATOM 711 C CA . ILE A 1 93 ? 5.935 4.292 -13.634 1.00 93.94 93 ILE A CA 1
ATOM 712 C C . ILE A 1 93 ? 7.467 4.246 -13.725 1.00 93.94 93 ILE A C 1
ATOM 714 O O . ILE A 1 93 ? 8.113 3.848 -12.760 1.00 93.94 93 ILE A O 1
ATOM 718 N N . ASP A 1 94 ? 8.050 4.720 -14.828 1.00 93.88 94 ASP A N 1
ATOM 719 C CA . ASP A 1 94 ? 9.505 4.761 -15.019 1.00 93.88 94 ASP A CA 1
ATOM 720 C C . ASP A 1 94 ? 10.185 5.738 -14.048 1.00 93.88 94 ASP A C 1
ATOM 722 O O . ASP A 1 94 ? 11.177 5.398 -13.403 1.00 93.88 94 ASP A O 1
ATOM 726 N N . ASP A 1 95 ? 9.617 6.933 -13.861 1.00 96.31 95 ASP A N 1
ATOM 727 C CA . ASP A 1 95 ? 10.150 7.904 -12.899 1.00 96.31 95 ASP A CA 1
ATOM 728 C C . ASP A 1 95 ? 10.013 7.392 -11.458 1.00 96.31 95 ASP A C 1
ATOM 730 O O . ASP A 1 95 ? 10.893 7.621 -10.625 1.00 96.31 95 ASP A O 1
ATOM 734 N N . ALA A 1 96 ? 8.929 6.673 -11.146 1.00 96.12 96 ALA A N 1
ATOM 735 C CA . ALA A 1 96 ? 8.759 6.022 -9.852 1.00 96.12 96 ALA A CA 1
ATOM 736 C C . ALA A 1 96 ? 9.782 4.894 -9.651 1.00 96.12 96 ALA A C 1
ATOM 738 O O . ALA A 1 96 ? 10.400 4.816 -8.590 1.00 96.12 96 ALA A O 1
ATOM 739 N N . ALA A 1 97 ? 10.021 4.071 -10.674 1.00 95.19 97 ALA A N 1
ATOM 740 C CA . ALA A 1 97 ? 11.043 3.029 -10.661 1.00 95.19 97 ALA A CA 1
ATOM 741 C C . ALA A 1 97 ? 12.427 3.616 -10.346 1.00 95.19 97 ALA A C 1
ATOM 743 O O . ALA A 1 97 ? 13.128 3.113 -9.470 1.00 95.19 97 ALA A O 1
ATOM 744 N N . ILE A 1 98 ? 12.791 4.732 -10.983 1.00 95.75 98 ILE A N 1
ATOM 745 C CA . ILE A 1 98 ? 14.047 5.442 -10.709 1.00 95.75 98 ILE A CA 1
ATOM 746 C C . ILE A 1 98 ? 14.058 5.994 -9.278 1.00 95.75 98 ILE A C 1
ATOM 748 O O . ILE A 1 98 ? 15.007 5.754 -8.533 1.00 95.75 98 ILE A O 1
ATOM 752 N N . LYS A 1 99 ? 12.996 6.697 -8.866 1.00 95.81 99 LYS A N 1
ATOM 753 C CA . LYS A 1 99 ? 12.919 7.364 -7.557 1.00 95.81 99 LYS A CA 1
ATOM 754 C C . LYS A 1 99 ? 13.017 6.392 -6.378 1.00 95.81 99 LYS A C 1
ATOM 756 O O . LYS A 1 99 ? 13.598 6.742 -5.356 1.00 95.81 99 LYS A O 1
ATOM 761 N N . PHE A 1 100 ? 12.454 5.195 -6.512 1.00 95.25 100 PHE A N 1
ATOM 762 C CA . PHE A 1 100 ? 12.435 4.173 -5.460 1.00 95.25 100 PHE A CA 1
ATOM 763 C C . PHE A 1 100 ? 13.526 3.099 -5.621 1.00 95.25 100 PHE A C 1
ATOM 765 O O . PHE A 1 100 ? 13.653 2.214 -4.767 1.00 95.25 100 PHE A O 1
ATOM 772 N N . GLY A 1 101 ? 14.321 3.172 -6.696 1.00 93.75 101 GLY A N 1
ATOM 773 C CA . GLY A 1 101 ? 15.332 2.167 -7.029 1.00 93.75 101 GLY A CA 1
ATOM 774 C C . GLY A 1 101 ? 14.732 0.797 -7.368 1.00 93.75 101 GLY A C 1
ATOM 775 O O . GLY A 1 101 ? 15.312 -0.226 -7.016 1.00 93.75 101 GLY A O 1
ATOM 776 N N . LEU A 1 102 ? 13.559 0.771 -8.005 1.00 93.50 102 LEU A N 1
ATOM 777 C CA . LEU A 1 102 ? 12.783 -0.425 -8.344 1.00 93.50 102 LEU A CA 1
ATOM 778 C C . LEU A 1 102 ? 12.827 -0.677 -9.856 1.00 93.50 102 LEU A C 1
ATOM 780 O O . LEU A 1 102 ? 11.864 -0.404 -10.571 1.00 93.50 102 LEU A O 1
ATOM 784 N N . SER A 1 103 ? 13.952 -1.185 -10.363 1.00 90.94 103 SER A N 1
ATOM 785 C CA . SER A 1 103 ? 14.172 -1.392 -11.808 1.00 90.94 103 SER A CA 1
ATOM 786 C C . SER A 1 103 ? 13.191 -2.371 -12.462 1.00 90.94 103 SER A C 1
ATOM 788 O O . SER A 1 103 ? 13.007 -2.364 -13.676 1.00 90.94 103 SER A O 1
ATOM 790 N N . ASP A 1 104 ? 12.547 -3.208 -11.660 1.00 91.19 104 ASP A N 1
ATOM 791 C CA . ASP A 1 104 ? 11.596 -4.230 -12.062 1.00 91.19 104 ASP A CA 1
ATOM 792 C C . ASP A 1 104 ? 10.139 -3.857 -11.730 1.00 91.19 104 ASP A C 1
ATOM 794 O O . ASP A 1 104 ? 9.256 -4.711 -11.852 1.00 91.19 104 ASP A O 1
ATOM 798 N N . LEU A 1 105 ? 9.857 -2.598 -11.363 1.00 92.31 105 LEU A N 1
ATOM 799 C CA . LEU A 1 105 ? 8.507 -2.121 -11.035 1.00 92.31 105 LEU A CA 1
ATOM 800 C C . LEU A 1 105 ? 7.517 -2.353 -12.185 1.00 92.31 105 LEU A C 1
ATOM 802 O O . LEU A 1 105 ? 6.459 -2.947 -11.980 1.00 92.31 105 LEU A O 1
ATOM 806 N N . TRP A 1 106 ? 7.881 -1.941 -13.403 1.00 91.06 106 TRP A N 1
ATOM 807 C CA . TRP A 1 106 ? 7.047 -2.131 -14.593 1.00 91.06 106 TRP A CA 1
ATOM 808 C C . TRP A 1 106 ? 6.695 -3.609 -14.842 1.00 91.06 106 TRP A C 1
ATOM 810 O O . TRP A 1 106 ? 5.505 -3.946 -14.874 1.00 91.06 106 TRP A O 1
ATOM 820 N N . PRO A 1 107 ? 7.674 -4.533 -14.968 1.00 90.12 107 PRO A N 1
ATOM 821 C CA . PRO A 1 107 ? 7.360 -5.944 -15.154 1.00 90.12 107 PRO A CA 1
ATOM 822 C C . PRO A 1 107 ? 6.656 -6.575 -13.941 1.00 90.12 107 PRO A C 1
ATOM 824 O O . PRO A 1 107 ? 5.898 -7.522 -14.133 1.00 90.12 107 PRO A O 1
ATOM 827 N N . ALA A 1 108 ? 6.829 -6.066 -12.712 1.00 90.75 108 ALA A N 1
ATOM 828 C CA . ALA A 1 108 ? 6.048 -6.524 -11.553 1.00 90.75 108 ALA A CA 1
ATOM 829 C C . ALA A 1 108 ? 4.557 -6.254 -11.734 1.00 90.75 108 ALA A C 1
ATOM 831 O O . ALA A 1 108 ? 3.748 -7.171 -11.605 1.00 90.75 108 ALA A O 1
ATOM 832 N N . ILE A 1 109 ? 4.210 -5.005 -12.055 1.00 90.62 109 ILE A N 1
ATOM 833 C CA . ILE A 1 109 ? 2.821 -4.580 -12.237 1.00 90.62 109 ILE A CA 1
ATOM 834 C C . ILE A 1 109 ? 2.190 -5.375 -13.379 1.00 90.62 109 ILE A C 1
ATOM 836 O O . ILE A 1 109 ? 1.105 -5.931 -13.226 1.00 90.62 109 ILE A O 1
ATOM 840 N N . ALA A 1 110 ? 2.888 -5.493 -14.509 1.00 89.81 110 ALA A N 1
ATOM 841 C CA . ALA A 1 110 ? 2.389 -6.248 -15.652 1.00 89.81 110 ALA A CA 1
ATOM 842 C C . ALA A 1 110 ? 2.165 -7.731 -15.320 1.00 89.81 110 ALA A C 1
ATOM 844 O O . ALA A 1 110 ? 1.152 -8.311 -15.713 1.00 89.81 110 ALA A O 1
ATOM 845 N N . ASN A 1 111 ? 3.090 -8.348 -14.578 1.00 89.38 111 ASN A N 1
ATOM 846 C CA . ASN A 1 111 ? 2.955 -9.735 -14.148 1.00 89.38 111 ASN A CA 1
ATOM 847 C C . ASN A 1 111 ? 1.771 -9.907 -13.191 1.00 89.38 111 ASN A C 1
ATOM 849 O O . ASN A 1 111 ? 0.987 -10.830 -13.374 1.00 89.38 111 ASN A O 1
ATOM 853 N N . PHE A 1 112 ? 1.612 -9.000 -12.224 1.00 88.44 112 PHE A N 1
ATOM 854 C CA . PHE A 1 112 ? 0.486 -8.994 -11.294 1.00 88.44 112 PHE A CA 1
ATOM 855 C C . PHE A 1 112 ? -0.857 -8.930 -12.031 1.00 88.44 112 PHE A C 1
ATOM 857 O O . PHE A 1 112 ? -1.688 -9.816 -11.858 1.00 88.44 112 PHE A O 1
ATOM 864 N N . LEU A 1 113 ? -1.035 -7.954 -12.928 1.00 87.50 113 LEU A N 1
ATOM 865 C CA . LEU A 1 113 ? -2.280 -7.795 -13.687 1.00 87.50 113 LEU A CA 1
ATOM 866 C C . LEU A 1 113 ? -2.569 -8.992 -14.605 1.00 87.50 113 LEU A C 1
ATOM 868 O O . LEU A 1 113 ? -3.718 -9.394 -14.759 1.00 87.50 113 LEU A O 1
ATOM 872 N N . CYS A 1 114 ? -1.536 -9.587 -15.207 1.00 85.50 114 CYS A N 1
ATOM 873 C CA . CYS A 1 114 ? -1.683 -10.789 -16.029 1.00 85.50 114 CYS A CA 1
ATOM 874 C C . CYS A 1 114 ? -2.107 -12.006 -15.192 1.00 85.50 114 CYS A C 1
ATOM 876 O O . CYS A 1 114 ? -2.992 -12.774 -15.584 1.00 85.50 114 CYS A O 1
ATOM 878 N N . CYS A 1 115 ? -1.489 -12.182 -14.022 1.00 83.25 115 CYS A N 1
ATOM 879 C CA . CYS A 1 115 ? -1.844 -13.252 -13.104 1.00 83.25 115 CYS A CA 1
ATOM 880 C C . CYS A 1 115 ? -3.272 -13.086 -12.576 1.00 83.25 115 CYS A C 1
ATOM 882 O O . CYS A 1 115 ? -3.997 -14.081 -12.551 1.00 83.25 115 CYS A O 1
ATOM 884 N N . ASP A 1 116 ? -3.686 -11.867 -12.236 1.00 84.44 116 ASP A N 1
ATOM 885 C CA . ASP A 1 116 ? -5.059 -11.551 -11.835 1.00 84.44 116 ASP A CA 1
ATOM 886 C C . ASP A 1 116 ? -6.062 -11.858 -12.956 1.00 84.44 116 ASP A C 1
ATOM 888 O O . ASP A 1 116 ? -7.025 -12.588 -12.743 1.00 84.44 116 ASP A O 1
ATOM 892 N N . ALA A 1 117 ? -5.788 -11.424 -14.190 1.00 83.25 117 ALA A N 1
ATOM 893 C CA . ALA A 1 117 ? -6.647 -11.725 -15.338 1.00 83.25 117 ALA A CA 1
ATOM 894 C C . ALA A 1 117 ? -6.807 -13.238 -15.596 1.00 83.25 117 ALA A C 1
ATOM 896 O O . ALA A 1 117 ? -7.808 -13.669 -16.164 1.00 83.25 117 ALA A O 1
ATOM 897 N N . THR A 1 118 ? -5.825 -14.046 -15.183 1.00 83.81 118 THR A N 1
ATOM 898 C CA . THR A 1 118 ? -5.824 -15.503 -15.383 1.00 83.81 118 THR A CA 1
ATOM 899 C C . THR A 1 118 ? -6.496 -16.265 -14.235 1.00 83.81 118 THR A C 1
ATOM 901 O O . THR A 1 118 ? -7.180 -17.255 -14.486 1.00 83.81 118 THR A O 1
ATOM 904 N N . HIS A 1 119 ? -6.295 -15.840 -12.984 1.00 81.31 119 HIS A N 1
ATOM 905 C CA . HIS A 1 119 ? -6.703 -16.599 -11.788 1.00 81.31 119 HIS A CA 1
ATOM 906 C C . HIS A 1 119 ? -7.828 -15.927 -10.982 1.00 81.31 119 HIS A C 1
ATOM 908 O O . HIS A 1 119 ? -8.412 -16.562 -10.103 1.00 81.31 119 HIS A O 1
ATOM 914 N N . GLY A 1 120 ? -8.155 -14.675 -11.302 1.00 79.06 120 GLY A N 1
ATOM 915 C CA . GLY A 1 120 ? -9.130 -13.841 -10.610 1.00 79.06 120 GLY A CA 1
ATOM 916 C C . GLY A 1 120 ? -8.583 -13.156 -9.352 1.00 79.06 120 GLY A C 1
ATOM 917 O O . GLY A 1 120 ? -7.590 -13.583 -8.763 1.00 79.06 120 GLY A O 1
ATOM 918 N N . GLN A 1 121 ? -9.324 -12.142 -8.895 1.00 71.44 121 GLN A N 1
ATOM 919 C CA . GLN A 1 121 ? -8.958 -11.236 -7.792 1.00 71.44 121 GLN A CA 1
ATOM 920 C C . GLN A 1 121 ? -8.785 -11.909 -6.425 1.00 71.44 121 GLN A C 1
ATOM 922 O O . GLN A 1 121 ? -8.148 -11.352 -5.537 1.00 71.44 121 GLN A O 1
ATOM 927 N N . ASN A 1 122 ? -9.330 -13.114 -6.245 1.00 70.00 122 ASN A N 1
ATOM 928 C CA . ASN A 1 122 ? -9.251 -13.852 -4.981 1.00 70.00 122 ASN A CA 1
ATOM 929 C C . ASN A 1 122 ? -8.036 -14.791 -4.906 1.00 70.00 122 ASN A C 1
ATOM 931 O O . ASN A 1 122 ? -7.903 -15.551 -3.944 1.00 70.00 122 ASN A O 1
ATOM 935 N N . HIS A 1 123 ? -7.173 -14.792 -5.922 1.00 78.44 123 HIS A N 1
ATOM 936 C CA . HIS A 1 123 ? -5.988 -15.634 -5.934 1.00 78.44 123 HIS A CA 1
ATOM 937 C C . HIS A 1 123 ? -4.814 -14.941 -5.231 1.00 78.44 123 HIS A C 1
ATOM 939 O O . HIS A 1 123 ? -4.401 -13.850 -5.614 1.00 78.44 123 HIS A O 1
ATOM 945 N N . ILE A 1 124 ? -4.237 -15.595 -4.218 1.00 78.00 124 ILE A N 1
ATOM 946 C CA . ILE A 1 124 ? -3.018 -15.105 -3.566 1.00 78.00 124 ILE A CA 1
ATOM 947 C C . ILE A 1 124 ? -1.824 -15.437 -4.461 1.00 78.00 124 ILE A C 1
ATOM 949 O O . ILE A 1 124 ? -1.497 -16.605 -4.674 1.00 78.00 124 ILE A O 1
ATOM 953 N N . HIS A 1 125 ? -1.184 -14.402 -5.002 1.00 76.88 125 HIS A N 1
ATOM 954 C CA . HIS A 1 125 ? 0.013 -14.550 -5.820 1.00 76.88 125 HIS A CA 1
ATOM 955 C C . HIS A 1 125 ? 1.252 -14.698 -4.941 1.00 76.88 125 HIS A C 1
ATOM 957 O O . HIS A 1 125 ? 1.487 -13.877 -4.058 1.00 76.88 125 HIS A O 1
ATOM 963 N N . ALA A 1 126 ? 2.073 -15.707 -5.240 1.00 76.19 126 ALA A N 1
ATOM 964 C CA . ALA A 1 126 ? 3.324 -15.921 -4.531 1.00 76.19 126 ALA A CA 1
ATOM 965 C C . ALA A 1 126 ? 4.268 -14.706 -4.674 1.00 76.19 126 ALA A C 1
ATOM 967 O O . ALA A 1 126 ? 4.725 -14.391 -5.778 1.00 76.19 126 ALA A O 1
ATOM 968 N N . ILE A 1 127 ? 4.591 -14.051 -3.562 1.00 79.75 127 ILE A N 1
ATOM 969 C CA . ILE A 1 127 ? 5.575 -12.969 -3.471 1.00 79.75 127 ILE A CA 1
ATOM 970 C C . ILE A 1 127 ? 6.983 -13.568 -3.587 1.00 79.75 127 ILE A C 1
ATOM 972 O O . ILE A 1 127 ? 7.280 -14.609 -3.002 1.00 79.75 127 ILE A O 1
ATOM 976 N N . GLY A 1 128 ? 7.853 -12.921 -4.370 1.00 72.50 128 GLY A N 1
ATOM 977 C CA . GLY A 1 128 ? 9.243 -13.356 -4.580 1.00 72.50 128 GLY A CA 1
ATOM 978 C C . GLY A 1 128 ? 9.460 -14.365 -5.718 1.00 72.50 128 GLY A C 1
ATOM 979 O O . GLY A 1 128 ? 10.562 -14.889 -5.868 1.00 72.50 128 GLY A O 1
ATOM 980 N N . GLY A 1 129 ? 8.441 -14.644 -6.538 1.00 71.88 129 GLY A N 1
ATOM 981 C CA . GLY A 1 129 ? 8.556 -15.520 -7.710 1.00 71.88 129 GLY A CA 1
ATOM 982 C C . GLY A 1 129 ? 9.218 -14.874 -8.938 1.00 71.88 129 GLY A C 1
ATOM 983 O O . GLY A 1 129 ? 9.317 -13.651 -9.059 1.00 71.88 129 GLY A O 1
ATOM 984 N N . ALA A 1 130 ? 9.634 -15.709 -9.898 1.00 68.62 130 ALA A N 1
ATOM 985 C CA . ALA A 1 130 ? 10.174 -15.247 -11.177 1.00 68.62 130 ALA A CA 1
ATOM 986 C C . ALA A 1 130 ? 9.112 -14.478 -11.983 1.00 68.62 130 ALA A C 1
ATOM 988 O O . ALA A 1 130 ? 8.041 -15.010 -12.292 1.00 68.62 130 ALA A O 1
ATOM 989 N N . ARG A 1 131 ? 9.424 -13.234 -12.355 1.00 74.38 131 ARG A N 1
ATOM 990 C CA . ARG A 1 131 ? 8.533 -12.372 -13.144 1.00 74.38 131 ARG A CA 1
ATOM 991 C C . ARG A 1 131 ? 8.587 -12.795 -14.607 1.00 74.38 131 ARG A C 1
ATOM 993 O O . ARG A 1 131 ? 9.668 -12.896 -15.182 1.00 74.38 131 ARG A O 1
ATOM 1000 N N . ARG A 1 132 ? 7.423 -13.062 -15.204 1.00 72.69 132 ARG A N 1
ATOM 1001 C CA . ARG A 1 132 ? 7.319 -13.523 -16.601 1.00 72.69 132 ARG A CA 1
ATOM 1002 C C . ARG A 1 132 ? 7.052 -12.388 -17.586 1.00 72.69 132 ARG A C 1
ATOM 1004 O O . ARG A 1 132 ? 7.283 -12.557 -18.779 1.00 72.69 132 ARG A O 1
ATOM 1011 N N . ALA A 1 133 ? 6.556 -11.252 -17.101 1.00 77.44 133 ALA A N 1
ATOM 1012 C CA . ALA A 1 133 ? 6.296 -10.091 -17.939 1.00 77.44 133 ALA A CA 1
ATOM 1013 C C . ALA A 1 133 ? 7.604 -9.387 -18.330 1.00 77.44 133 ALA A C 1
ATOM 1015 O O . ALA A 1 133 ? 8.482 -9.169 -17.496 1.00 77.44 133 ALA A O 1
ATOM 1016 N N . GLY A 1 134 ? 7.721 -9.029 -19.610 1.00 73.00 134 GLY A N 1
ATOM 1017 C CA . GLY A 1 134 ? 8.833 -8.232 -20.120 1.00 73.00 134 GLY A CA 1
ATOM 1018 C C . GLY A 1 134 ? 8.684 -6.734 -19.806 1.00 73.00 134 GLY A C 1
ATOM 1019 O O . GLY A 1 134 ? 7.592 -6.280 -19.461 1.00 73.00 134 GLY A O 1
ATOM 1020 N N . PRO A 1 135 ? 9.755 -5.941 -19.992 1.00 68.50 135 PRO A N 1
ATOM 1021 C CA . PRO A 1 135 ? 9.756 -4.495 -19.735 1.00 68.50 135 PRO A CA 1
ATOM 1022 C C . PRO A 1 135 ? 8.848 -3.697 -20.687 1.00 68.50 135 PRO A C 1
ATOM 1024 O O . PRO A 1 135 ? 8.584 -2.530 -20.448 1.00 68.50 135 PRO A O 1
ATOM 1027 N N . THR A 1 136 ? 8.359 -4.314 -21.766 1.00 69.25 136 THR A N 1
ATOM 1028 C CA . THR A 1 136 ? 7.481 -3.695 -22.772 1.00 69.25 136 THR A CA 1
ATOM 1029 C C . THR A 1 136 ? 6.033 -4.183 -22.688 1.00 69.25 136 THR A C 1
ATOM 1031 O O . THR A 1 136 ? 5.248 -3.964 -23.611 1.00 69.25 136 THR A O 1
ATOM 1034 N N . ALA A 1 137 ? 5.662 -4.876 -21.607 1.00 80.88 137 ALA A N 1
ATOM 1035 C CA . ALA A 1 137 ? 4.288 -5.313 -21.407 1.00 80.88 137 ALA A CA 1
ATOM 1036 C C . ALA A 1 137 ? 3.351 -4.096 -21.325 1.00 80.88 137 ALA A C 1
ATOM 1038 O O . ALA A 1 137 ? 3.635 -3.134 -20.613 1.00 80.88 137 ALA A O 1
ATOM 1039 N N . SER A 1 138 ? 2.247 -4.131 -22.071 1.00 82.94 138 SER A N 1
ATOM 1040 C CA . SER A 1 138 ? 1.285 -3.028 -22.103 1.00 82.94 138 SER A CA 1
ATOM 1041 C C . SER A 1 138 ? 0.526 -2.946 -20.778 1.00 82.94 138 SER A C 1
ATOM 1043 O O . SER A 1 138 ? -0.063 -3.934 -20.340 1.00 82.94 138 SER A O 1
ATOM 1045 N N . LEU A 1 139 ? 0.540 -1.766 -20.157 1.00 87.25 139 LEU A N 1
ATOM 1046 C CA . LEU A 1 139 ? -0.240 -1.456 -18.963 1.00 87.25 139 LEU A CA 1
ATOM 1047 C C . LEU A 1 139 ? -1.451 -0.578 -19.327 1.00 87.25 139 LEU A C 1
ATOM 1049 O O . LEU A 1 139 ? -1.360 0.260 -20.232 1.00 87.25 139 LEU A O 1
ATOM 1053 N N . PRO A 1 140 ? -2.588 -0.724 -18.621 1.00 86.62 140 PRO A N 1
ATOM 1054 C CA . PRO A 1 140 ? -3.774 0.104 -18.856 1.00 86.62 140 PRO A CA 1
ATOM 1055 C C . PRO A 1 140 ? -3.613 1.557 -18.364 1.00 86.62 140 PRO A C 1
ATOM 1057 O O . PRO A 1 140 ? -4.457 2.411 -18.638 1.00 86.62 140 PRO A O 1
ATOM 1060 N N . PHE A 1 141 ? -2.521 1.862 -17.663 1.00 89.31 141 PHE A N 1
ATOM 1061 C CA . PHE A 1 141 ? -2.181 3.177 -17.130 1.00 89.31 141 PHE A CA 1
ATOM 1062 C C . PHE A 1 141 ? -0.681 3.437 -17.274 1.00 89.31 141 PHE A C 1
ATOM 1064 O O . PHE A 1 141 ? 0.121 2.508 -17.249 1.00 89.31 141 PHE A O 1
ATOM 1071 N N . ASP A 1 142 ? -0.317 4.715 -17.371 1.00 88.88 142 ASP A N 1
ATOM 1072 C CA . ASP A 1 142 ? 1.088 5.147 -17.464 1.00 88.88 142 ASP A CA 1
ATOM 1073 C C . ASP A 1 142 ? 1.526 5.930 -16.215 1.00 88.88 142 ASP A C 1
ATOM 1075 O O . ASP A 1 142 ? 2.710 6.200 -16.012 1.00 88.88 142 ASP A O 1
ATOM 1079 N N . LYS A 1 143 ? 0.554 6.342 -15.392 1.00 93.38 143 LYS A N 1
ATOM 1080 C CA . LYS A 1 143 ? 0.747 7.219 -14.241 1.00 93.38 143 LYS A CA 1
ATOM 1081 C C . LYS A 1 143 ? 0.213 6.574 -12.978 1.00 93.38 143 LYS A C 1
ATOM 1083 O O . LYS A 1 143 ? -0.798 5.875 -13.004 1.00 93.38 143 LYS A O 1
ATOM 1088 N N . ILE A 1 144 ? 0.873 6.877 -11.871 1.00 95.12 144 ILE A N 1
ATOM 1089 C CA . ILE A 1 144 ? 0.483 6.435 -10.539 1.00 95.12 144 ILE A CA 1
ATOM 1090 C C . ILE A 1 144 ? 0.512 7.609 -9.557 1.00 95.12 144 ILE A C 1
ATOM 1092 O O . ILE A 1 144 ? 1.257 8.579 -9.725 1.00 95.12 144 ILE A O 1
ATOM 1096 N N . GLN A 1 145 ? -0.325 7.520 -8.534 1.00 95.88 145 GLN A N 1
ATOM 1097 C CA . GLN A 1 145 ? -0.250 8.313 -7.309 1.00 95.88 145 GLN A CA 1
ATOM 1098 C C . GLN A 1 145 ? 0.488 7.510 -6.244 1.00 95.88 145 GLN A C 1
ATOM 1100 O O . GLN A 1 145 ? 0.350 6.290 -6.225 1.00 95.88 145 GLN A O 1
ATOM 1105 N N . ILE A 1 146 ? 1.250 8.171 -5.370 1.00 96.75 146 ILE A N 1
ATOM 1106 C CA . ILE A 1 146 ? 2.084 7.498 -4.362 1.00 96.75 146 ILE A CA 1
ATOM 1107 C C . ILE A 1 146 ? 1.846 8.083 -2.974 1.00 96.75 146 ILE A C 1
ATOM 1109 O O . ILE A 1 146 ? 1.806 9.305 -2.814 1.00 96.75 146 ILE A O 1
ATOM 1113 N N . TRP A 1 147 ? 1.767 7.204 -1.978 1.00 96.69 147 TRP A N 1
ATOM 1114 C CA . TRP A 1 147 ? 1.743 7.530 -0.554 1.00 96.69 147 TRP A CA 1
ATOM 1115 C C . TRP A 1 147 ? 3.020 7.015 0.098 1.00 96.69 147 TRP A C 1
ATOM 1117 O O . TRP A 1 147 ? 3.467 5.917 -0.213 1.00 96.69 147 TRP A O 1
ATOM 1127 N N . PHE A 1 148 ? 3.604 7.800 1.002 1.00 95.56 148 PHE A N 1
ATOM 1128 C CA . PHE A 1 148 ? 4.758 7.361 1.796 1.00 95.56 148 PHE A CA 1
ATOM 1129 C C . PHE A 1 148 ? 4.369 6.775 3.150 1.00 95.56 148 PHE A C 1
ATOM 1131 O O . PHE A 1 148 ? 5.212 6.167 3.800 1.00 95.56 148 PHE A O 1
ATOM 1138 N N . LYS A 1 149 ? 3.121 6.976 3.581 1.00 95.06 149 LYS A N 1
ATOM 1139 C CA . LYS A 1 149 ? 2.602 6.513 4.865 1.00 95.06 149 LYS A CA 1
ATOM 1140 C C . LYS A 1 149 ? 1.294 5.750 4.669 1.00 95.06 149 LYS A C 1
ATOM 1142 O O . LYS A 1 149 ? 0.480 6.123 3.823 1.00 95.06 149 LYS A O 1
ATOM 1147 N N . LEU A 1 150 ? 1.087 4.730 5.488 1.00 94.69 150 LEU A N 1
ATOM 1148 C CA . LEU A 1 150 ? -0.157 3.977 5.629 1.00 94.69 150 LEU A CA 1
ATOM 1149 C C . LEU A 1 150 ? -0.375 3.710 7.110 1.00 94.69 150 LEU A C 1
ATOM 1151 O O . LEU A 1 150 ? 0.526 3.216 7.777 1.00 94.69 150 LEU A O 1
ATOM 1155 N N . ARG A 1 151 ? -1.563 4.011 7.626 1.00 93.81 151 ARG A N 1
ATOM 1156 C CA . ARG A 1 151 ? -1.929 3.648 8.992 1.00 93.81 151 ARG A CA 1
ATOM 1157 C C . ARG A 1 151 ? -2.623 2.291 9.000 1.00 93.81 151 ARG A C 1
ATOM 1159 O O . ARG A 1 151 ? -3.522 2.041 8.198 1.00 93.81 151 ARG A O 1
ATOM 1166 N N . LEU A 1 152 ? -2.186 1.425 9.902 1.00 93.69 152 LEU A N 1
ATOM 1167 C CA . LEU A 1 152 ? -2.739 0.099 10.135 1.00 93.69 152 LEU A CA 1
ATOM 1168 C C . LEU A 1 152 ? -3.246 0.028 11.570 1.00 93.69 152 LEU A C 1
ATOM 1170 O O . LEU A 1 152 ? -2.565 0.475 12.487 1.00 93.69 152 LEU A O 1
ATOM 1174 N N . GLN A 1 153 ? -4.435 -0.518 11.775 1.00 92.69 153 GLN A N 1
ATOM 1175 C CA . GLN A 1 153 ? -5.001 -0.694 13.101 1.00 92.69 153 GLN A CA 1
ATOM 1176 C C . GLN A 1 153 ? -5.505 -2.118 13.278 1.00 92.69 153 GLN A C 1
ATOM 1178 O O . GLN A 1 153 ? -6.347 -2.585 12.512 1.00 92.69 153 GLN A O 1
ATOM 1183 N N . ASP A 1 154 ? -5.016 -2.764 14.330 1.00 90.38 154 ASP A N 1
ATOM 1184 C CA . ASP A 1 154 ? -5.329 -4.151 14.644 1.00 90.38 154 ASP A CA 1
ATOM 1185 C C . ASP A 1 154 ? -6.339 -4.258 15.783 1.00 90.38 154 ASP A C 1
ATOM 1187 O O . ASP A 1 154 ? -6.419 -3.408 16.677 1.00 90.38 154 ASP A O 1
ATOM 1191 N N . MET A 1 155 ? -7.091 -5.354 15.764 1.00 86.69 155 MET A N 1
ATOM 1192 C CA . MET A 1 155 ? -7.818 -5.839 16.934 1.00 86.69 155 MET A CA 1
ATOM 1193 C C . MET A 1 155 ? -6.935 -6.785 17.742 1.00 86.69 155 MET A C 1
ATOM 1195 O O . MET A 1 155 ? -6.101 -7.506 17.190 1.00 86.69 155 MET A O 1
ATOM 1199 N N . GLU A 1 156 ? -7.128 -6.813 19.056 1.00 83.81 156 GLU A N 1
ATOM 1200 C CA . GLU A 1 156 ? -6.468 -7.803 19.892 1.00 83.81 156 GLU A CA 1
ATOM 1201 C C . GLU A 1 156 ? -6.921 -9.214 19.508 1.00 83.81 156 GLU A C 1
ATOM 1203 O O . GLU A 1 156 ? -8.109 -9.504 19.369 1.00 83.81 156 GLU A O 1
ATOM 1208 N N . PHE A 1 157 ? -5.951 -10.116 19.356 1.00 78.19 157 PHE A N 1
ATOM 1209 C CA . PHE A 1 157 ? -6.214 -11.480 18.904 1.00 78.19 157 PHE A CA 1
ATOM 1210 C C . PHE A 1 157 ? -7.156 -12.254 19.841 1.00 78.19 157 PHE A C 1
ATOM 1212 O O . PHE A 1 157 ? -7.962 -13.060 19.381 1.00 78.19 157 PHE A O 1
ATOM 1219 N N . HIS A 1 158 ? -7.062 -12.018 21.152 1.00 81.75 158 HIS A N 1
ATOM 1220 C CA . HIS A 1 158 ? -7.870 -12.717 22.154 1.00 81.75 158 HIS A CA 1
ATOM 1221 C C . HIS A 1 158 ? -9.216 -12.040 22.446 1.00 81.75 158 HIS A C 1
ATOM 1223 O O . HIS A 1 158 ? -10.128 -12.713 22.925 1.00 81.75 158 HIS A O 1
ATOM 1229 N N . ASP A 1 159 ? -9.353 -10.746 22.149 1.00 82.38 159 ASP A N 1
ATOM 1230 C CA . ASP A 1 159 ? -10.582 -9.985 22.361 1.00 82.38 159 ASP A CA 1
ATOM 1231 C C . ASP A 1 159 ? -10.780 -8.964 21.235 1.00 82.38 159 ASP A C 1
ATOM 1233 O O . ASP A 1 159 ? -10.208 -7.876 21.232 1.00 82.38 159 ASP A O 1
ATOM 1237 N N . SER A 1 160 ? -11.665 -9.289 20.292 1.00 79.75 160 SER A N 1
ATOM 1238 C CA . SER A 1 160 ? -11.984 -8.418 19.158 1.00 79.75 160 SER A CA 1
ATOM 1239 C C . SER A 1 160 ? -12.654 -7.094 19.554 1.00 79.75 160 SER A C 1
ATOM 1241 O O . SER A 1 160 ? -12.886 -6.248 18.693 1.00 79.75 160 SER A O 1
ATOM 1243 N N . ASN A 1 161 ? -13.021 -6.910 20.828 1.00 82.62 161 ASN A N 1
ATOM 1244 C CA . ASN A 1 161 ? -13.535 -5.635 21.329 1.00 82.62 161 ASN A CA 1
ATOM 1245 C C . ASN A 1 161 ? -12.415 -4.655 21.696 1.00 82.62 161 ASN A C 1
ATOM 1247 O O . ASN A 1 161 ? -12.681 -3.463 21.868 1.00 82.62 161 ASN A O 1
ATOM 1251 N N . ILE A 1 162 ? -11.179 -5.142 21.822 1.00 84.62 162 ILE A N 1
ATOM 1252 C CA . ILE A 1 162 ? -10.013 -4.320 22.117 1.00 84.62 162 ILE A CA 1
ATOM 1253 C C . ILE A 1 162 ? -9.349 -3.956 20.792 1.00 84.62 162 ILE A C 1
ATOM 1255 O O . ILE A 1 162 ? -8.932 -4.812 20.014 1.00 84.62 162 ILE A O 1
ATOM 1259 N N . ILE A 1 163 ? -9.287 -2.654 20.529 1.00 87.88 163 ILE A N 1
ATOM 1260 C CA . ILE A 1 163 ? -8.684 -2.088 19.325 1.00 87.88 163 ILE A CA 1
ATOM 1261 C C . ILE A 1 163 ? -7.391 -1.402 19.743 1.00 87.88 163 ILE A C 1
ATOM 1263 O O . ILE A 1 163 ? -7.398 -0.554 20.638 1.00 87.88 163 ILE A O 1
ATOM 1267 N N . TRP A 1 164 ? -6.289 -1.765 19.096 1.00 87.38 164 TRP A N 1
ATOM 1268 C CA . TRP A 1 164 ? -4.995 -1.154 19.362 1.00 87.38 164 TRP A CA 1
ATOM 1269 C C . TRP A 1 164 ? -4.902 0.242 18.733 1.00 87.38 164 TRP A C 1
ATOM 1271 O O . TRP A 1 164 ? -5.622 0.552 17.780 1.00 87.38 164 TRP A O 1
ATOM 1281 N N . PRO A 1 165 ? -4.029 1.123 19.243 1.00 89.31 165 PRO A N 1
ATOM 1282 C CA . PRO A 1 165 ? -3.669 2.338 18.528 1.00 89.31 165 PRO A CA 1
ATOM 1283 C C . PRO A 1 165 ? -3.173 2.003 17.122 1.00 89.31 165 PRO A C 1
ATOM 1285 O O . PRO A 1 165 ? -2.528 0.974 16.907 1.00 89.31 165 PRO A O 1
ATOM 1288 N N . ALA A 1 166 ? -3.474 2.877 16.168 1.00 91.50 166 ALA A N 1
ATOM 1289 C CA . ALA A 1 166 ? -2.982 2.701 14.817 1.00 91.50 166 ALA A CA 1
ATOM 1290 C C . ALA A 1 166 ? -1.456 2.848 14.765 1.00 91.50 166 ALA A C 1
ATOM 1292 O O . ALA A 1 166 ? -0.884 3.745 15.381 1.00 91.50 166 ALA A O 1
ATOM 1293 N N . GLN A 1 167 ? -0.813 1.985 13.991 1.00 92.50 167 GLN A N 1
ATOM 1294 C CA . GLN A 1 167 ? 0.607 2.040 13.680 1.00 92.50 167 GLN A CA 1
ATOM 1295 C C . GLN A 1 167 ? 0.798 2.657 12.297 1.00 92.50 167 GLN A C 1
ATOM 1297 O O . GLN A 1 167 ? 0.053 2.355 11.363 1.00 92.50 167 GLN A O 1
ATOM 1302 N N . THR A 1 168 ? 1.803 3.517 12.152 1.00 94.25 168 THR A N 1
ATOM 1303 C CA . THR A 1 168 ? 2.136 4.133 10.863 1.00 94.25 168 THR A CA 1
ATOM 1304 C C . THR A 1 168 ? 3.245 3.339 10.182 1.00 94.25 168 THR A C 1
ATOM 1306 O O . THR A 1 168 ? 4.371 3.304 10.668 1.00 94.25 168 THR A O 1
ATOM 1309 N N . LEU A 1 169 ? 2.931 2.746 9.033 1.00 94.81 169 LEU A N 1
ATOM 1310 C CA . LEU A 1 169 ? 3.878 2.109 8.124 1.00 94.81 169 LEU A CA 1
ATOM 1311 C C . LEU A 1 169 ? 4.415 3.129 7.120 1.00 94.81 169 LEU A C 1
ATOM 1313 O O . LEU A 1 169 ? 3.655 3.906 6.540 1.00 94.81 169 LEU A O 1
ATOM 1317 N N . ASN A 1 170 ? 5.720 3.089 6.880 1.00 94.69 170 ASN A N 1
ATOM 1318 C CA . ASN A 1 170 ? 6.463 4.024 6.049 1.00 94.69 170 ASN A CA 1
ATOM 1319 C C . ASN A 1 170 ? 7.049 3.335 4.813 1.00 94.69 170 ASN A C 1
ATOM 1321 O O . ASN A 1 170 ? 7.540 2.207 4.871 1.00 94.69 170 ASN A O 1
ATOM 1325 N N . CYS A 1 171 ? 7.051 4.062 3.698 1.00 94.94 171 CYS A N 1
ATOM 1326 C CA . CYS A 1 171 ? 7.751 3.712 2.465 1.00 94.94 171 CYS A CA 1
ATOM 1327 C C . CYS A 1 171 ? 8.291 4.965 1.758 1.00 94.94 171 CYS A C 1
ATOM 1329 O O . CYS A 1 171 ? 7.910 5.327 0.644 1.00 94.94 171 CYS A O 1
ATOM 1331 N N . VAL A 1 172 ? 9.174 5.680 2.449 1.00 95.06 172 VAL A N 1
ATOM 1332 C CA . VAL A 1 172 ? 9.795 6.912 1.959 1.00 95.06 172 VAL A CA 1
ATOM 1333 C C . VAL A 1 172 ? 10.993 6.559 1.064 1.00 95.06 172 VAL A C 1
ATOM 1335 O O . VAL A 1 172 ? 11.877 5.819 1.509 1.00 95.06 172 VAL A O 1
ATOM 1338 N N . PRO A 1 173 ? 11.082 7.098 -0.167 1.00 94.69 173 PRO A N 1
ATOM 1339 C CA . PRO A 1 173 ? 12.217 6.852 -1.050 1.00 94.69 173 PRO A CA 1
ATOM 1340 C C . PRO A 1 173 ? 13.519 7.471 -0.514 1.00 94.69 173 PRO A C 1
ATOM 1342 O O . PRO A 1 173 ? 13.479 8.326 0.376 1.00 94.69 173 PRO A O 1
ATOM 1345 N N . PRO A 1 174 ? 14.682 7.093 -1.076 1.00 94.44 174 PRO A N 1
ATOM 1346 C CA . PRO A 1 174 ? 15.946 7.749 -0.775 1.00 94.44 174 PRO A CA 1
ATOM 1347 C C . PRO A 1 174 ? 15.875 9.276 -0.912 1.00 94.44 174 PRO A C 1
ATOM 1349 O O . PRO A 1 174 ? 15.293 9.811 -1.859 1.00 94.44 174 PRO A O 1
ATOM 1352 N N . SER A 1 175 ? 16.464 9.972 0.055 1.00 91.69 175 SER A N 1
ATOM 1353 C CA . SER A 1 175 ? 16.533 11.435 0.152 1.00 91.69 175 SER A CA 1
ATOM 1354 C C . SER A 1 175 ? 17.802 11.851 0.895 1.00 91.69 175 SER A C 1
ATOM 1356 O O . SER A 1 175 ? 18.474 10.998 1.468 1.00 91.69 175 SER A O 1
ATOM 1358 N N . ASP A 1 176 ? 18.093 13.152 0.950 1.00 90.12 176 ASP A N 1
ATOM 1359 C CA . ASP A 1 176 ? 19.274 13.681 1.654 1.00 90.12 176 ASP A CA 1
ATOM 1360 C C . ASP A 1 176 ? 19.286 13.338 3.155 1.00 90.12 176 ASP A C 1
ATOM 1362 O O . ASP A 1 176 ? 20.345 13.185 3.756 1.00 90.12 176 ASP A O 1
ATOM 1366 N N . VAL A 1 177 ? 18.103 13.202 3.765 1.00 91.69 177 VAL A N 1
ATOM 1367 C CA . VAL A 1 177 ? 17.950 12.804 5.175 1.00 91.69 177 VAL A CA 1
ATOM 1368 C C . VAL A 1 177 ? 18.035 11.283 5.327 1.00 91.69 177 VAL A C 1
ATOM 1370 O O . VAL A 1 177 ? 18.612 10.777 6.286 1.00 91.69 177 VAL A O 1
ATOM 1373 N N . TRP A 1 178 ? 17.481 10.543 4.364 1.00 89.00 178 TRP A N 1
ATOM 1374 C CA . TRP A 1 178 ? 17.403 9.084 4.379 1.00 89.00 178 TRP A CA 1
ATOM 1375 C C . TRP A 1 178 ? 18.066 8.511 3.129 1.00 89.00 178 TRP A C 1
ATOM 1377 O O . TRP A 1 178 ? 17.383 8.177 2.163 1.00 89.00 178 TRP A O 1
ATOM 1387 N N . ASN A 1 179 ? 19.392 8.353 3.146 1.00 90.31 179 ASN A N 1
ATOM 1388 C CA . ASN A 1 179 ? 20.166 7.917 1.971 1.00 90.31 179 ASN A CA 1
ATOM 1389 C C . ASN A 1 179 ? 19.702 6.578 1.373 1.00 90.31 179 ASN A C 1
ATOM 1391 O O . ASN A 1 179 ? 19.876 6.334 0.184 1.00 90.31 179 ASN A O 1
ATOM 1395 N N . SER A 1 180 ? 19.130 5.695 2.194 1.00 89.25 180 SER A N 1
ATOM 1396 C CA . SER A 1 180 ? 18.595 4.394 1.761 1.00 89.25 180 SER A CA 1
ATOM 1397 C C . SER A 1 180 ? 17.063 4.354 1.697 1.00 89.25 180 SER A C 1
ATOM 1399 O O . SER A 1 180 ? 16.499 3.303 1.407 1.00 89.25 180 SER A O 1
ATOM 1401 N N . GLY A 1 181 ? 16.388 5.481 1.943 1.00 92.81 181 GLY A N 1
ATOM 1402 C CA . GLY A 1 181 ? 14.950 5.545 2.203 1.00 92.81 181 GLY A CA 1
ATOM 1403 C C . GLY A 1 181 ? 14.581 5.059 3.609 1.00 92.81 181 GLY A C 1
ATOM 1404 O O . GLY A 1 181 ? 15.446 4.649 4.385 1.00 92.81 181 GLY A O 1
ATOM 1405 N N . ARG A 1 182 ? 13.288 5.113 3.937 1.00 94.75 182 ARG A N 1
ATOM 1406 C CA . ARG A 1 182 ? 12.712 4.590 5.186 1.00 94.75 182 ARG A CA 1
ATOM 1407 C C . ARG A 1 182 ? 11.556 3.666 4.831 1.00 94.75 182 ARG A C 1
ATOM 1409 O O . ARG A 1 182 ? 10.529 4.132 4.343 1.00 94.75 182 ARG A O 1
ATOM 1416 N N . TYR A 1 183 ? 11.747 2.374 5.061 1.00 95.88 183 TYR A N 1
ATOM 1417 C CA . TYR A 1 183 ? 10.817 1.334 4.641 1.00 95.88 183 TYR A CA 1
ATOM 1418 C C . TYR A 1 183 ? 10.569 0.346 5.774 1.00 95.88 183 TYR A C 1
ATOM 1420 O O . TYR A 1 183 ? 11.518 -0.258 6.282 1.00 95.88 183 TYR A O 1
ATOM 1428 N N . ASP A 1 184 ? 9.302 0.150 6.119 1.00 96.12 184 ASP A N 1
ATOM 1429 C CA . ASP A 1 184 ? 8.911 -0.775 7.176 1.00 96.12 184 ASP A CA 1
ATOM 1430 C C . ASP A 1 184 ? 8.723 -2.200 6.638 1.00 96.12 184 ASP A C 1
ATOM 1432 O O . ASP A 1 184 ? 8.388 -2.427 5.470 1.00 96.12 184 ASP A O 1
ATOM 1436 N N . SER A 1 185 ? 8.997 -3.181 7.499 1.00 94.75 185 SER A N 1
ATOM 1437 C CA . SER A 1 185 ? 8.835 -4.601 7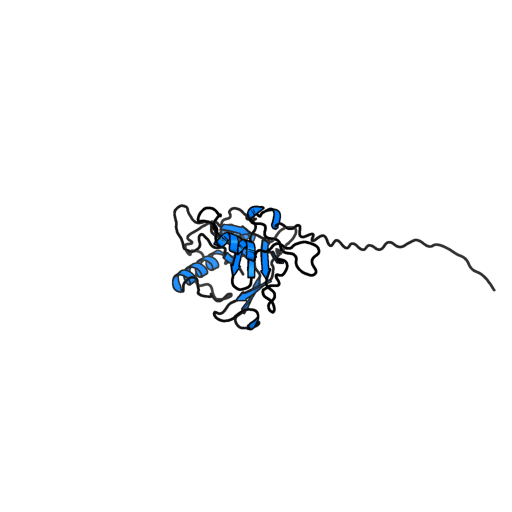.180 1.00 94.75 185 SER A CA 1
ATOM 1438 C C . SER A 1 185 ? 7.464 -5.092 7.617 1.00 94.75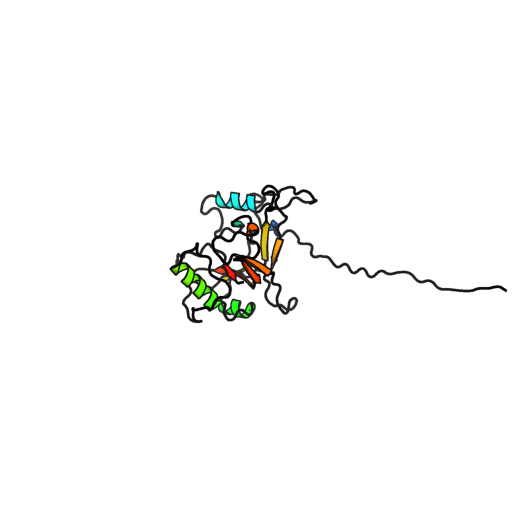 185 SER A C 1
ATOM 1440 O O . SER A 1 185 ? 6.970 -4.711 8.674 1.00 94.75 185 SER A O 1
ATOM 1442 N N . VAL A 1 186 ? 6.870 -5.966 6.816 1.00 92.25 186 VAL A N 1
ATOM 1443 C CA . VAL A 1 186 ? 5.540 -6.523 7.043 1.00 92.25 186 VAL A CA 1
ATOM 1444 C C . VAL A 1 186 ? 5.524 -8.02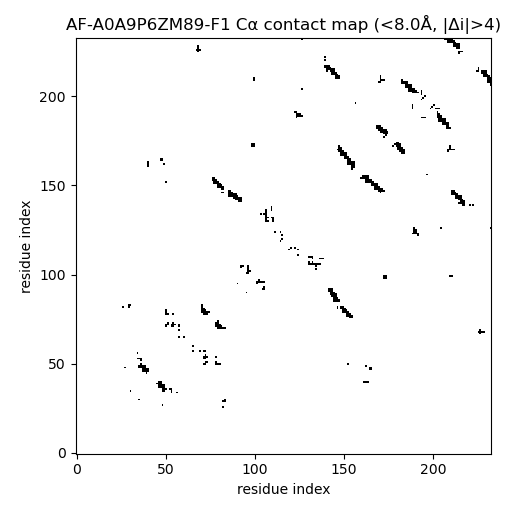3 6.810 1.00 92.25 186 VAL A C 1
ATOM 1446 O O . VAL A 1 186 ? 6.328 -8.572 6.055 1.00 92.25 186 VAL A O 1
ATOM 1449 N N . ILE A 1 187 ? 4.575 -8.685 7.463 1.00 90.56 187 ILE A N 1
ATOM 1450 C CA . ILE A 1 187 ? 4.257 -10.090 7.233 1.00 90.56 187 ILE A CA 1
ATOM 1451 C C . ILE A 1 187 ? 3.080 -10.123 6.265 1.00 90.56 187 ILE A C 1
ATOM 1453 O O . ILE A 1 187 ? 2.013 -9.587 6.556 1.00 90.56 187 ILE A O 1
ATOM 1457 N N . VAL A 1 188 ? 3.280 -10.742 5.106 1.00 89.31 188 VAL A N 1
ATOM 1458 C CA . VAL A 1 188 ? 2.266 -10.840 4.057 1.00 89.31 188 VAL A CA 1
ATOM 1459 C C . VAL A 1 188 ? 1.833 -12.285 3.903 1.00 89.31 188 VAL A C 1
ATOM 1461 O O . VAL A 1 188 ? 2.661 -13.199 3.894 1.00 89.31 188 VAL A O 1
ATOM 1464 N N . ASN A 1 189 ? 0.527 -12.495 3.776 1.00 88.06 189 ASN A N 1
ATOM 1465 C CA . ASN A 1 189 ? -0.012 -13.810 3.482 1.00 88.06 189 ASN A CA 1
ATOM 1466 C C . ASN A 1 189 ? 0.321 -14.202 2.037 1.00 88.06 189 ASN A C 1
ATOM 1468 O O . ASN A 1 189 ? -0.027 -13.490 1.097 1.00 88.06 189 ASN A O 1
ATOM 1472 N N . ASN A 1 190 ? 0.997 -15.335 1.884 1.00 86.44 190 ASN A N 1
ATOM 1473 C CA . ASN A 1 190 ? 1.487 -15.850 0.614 1.00 86.44 190 ASN A CA 1
ATOM 1474 C C . ASN A 1 190 ? 0.739 -17.115 0.162 1.00 86.44 190 ASN A C 1
ATOM 1476 O O . ASN A 1 190 ? 0.986 -17.623 -0.932 1.00 86.44 190 ASN A O 1
ATOM 1480 N N . GLN A 1 191 ? -0.162 -17.644 0.996 1.00 83.62 191 GLN A N 1
ATOM 1481 C CA . GLN A 1 191 ? -0.869 -18.887 0.727 1.00 83.62 191 GLN A CA 1
ATOM 1482 C C . GLN A 1 191 ? -2.327 -18.822 1.179 1.00 83.62 191 GLN A C 1
ATOM 1484 O O . GLN A 1 191 ? -2.652 -18.524 2.328 1.00 83.62 191 GLN A O 1
ATOM 1489 N N . LEU A 1 192 ? -3.232 -19.184 0.267 1.00 80.44 192 LEU A N 1
ATOM 1490 C CA . LEU A 1 192 ? -4.654 -19.241 0.579 1.00 80.44 192 LEU A CA 1
ATOM 1491 C C . LEU A 1 192 ? -4.919 -20.280 1.677 1.00 80.44 192 LEU A C 1
ATOM 1493 O O . LEU A 1 192 ? -4.496 -21.431 1.571 1.00 80.44 192 LEU A O 1
ATOM 1497 N N . GLY A 1 193 ? -5.653 -19.867 2.709 1.00 80.44 193 GLY A N 1
ATOM 1498 C CA . GLY A 1 193 ? -6.037 -20.721 3.833 1.00 80.44 193 GLY A CA 1
ATOM 1499 C C . GLY A 1 193 ? -5.126 -20.620 5.054 1.00 80.44 193 GLY A C 1
ATOM 1500 O O . GLY A 1 193 ? -5.525 -21.108 6.104 1.00 80.44 193 GLY A O 1
ATOM 1501 N N . CYS A 1 194 ? -3.972 -19.954 4.950 1.00 83.94 194 CYS A N 1
ATOM 1502 C CA . CYS A 1 194 ? -3.180 -19.583 6.118 1.00 83.94 194 CYS A CA 1
ATOM 1503 C C . CYS A 1 194 ? -3.734 -18.284 6.718 1.00 83.94 194 CYS A C 1
ATOM 1505 O O . CYS A 1 194 ? -3.930 -17.297 6.006 1.00 83.94 194 CYS A O 1
ATOM 1507 N N . LEU A 1 195 ? -4.018 -18.288 8.015 1.00 81.94 195 LEU A N 1
ATOM 1508 C CA . LEU A 1 195 ? -4.585 -17.178 8.765 1.00 81.94 195 LEU A CA 1
ATOM 1509 C C . LEU A 1 195 ? -3.558 -16.662 9.769 1.00 81.94 195 LEU A C 1
ATOM 1511 O O . LEU A 1 195 ? -3.180 -17.352 10.715 1.00 81.94 195 LEU A O 1
ATOM 1515 N N . TRP A 1 196 ? -3.138 -15.412 9.600 1.00 77.69 196 TRP A N 1
ATOM 1516 C CA . TRP A 1 196 ? -2.409 -14.703 10.644 1.00 77.69 196 TRP A CA 1
ATOM 1517 C C . TRP A 1 196 ? -3.349 -14.367 11.818 1.00 77.69 196 TRP A C 1
ATOM 1519 O O . TRP A 1 196 ? -4.490 -13.967 11.564 1.00 77.69 196 TRP A O 1
ATOM 1529 N N . PRO A 1 197 ? -2.919 -14.484 13.089 1.00 81.38 197 PRO A N 1
ATOM 1530 C CA . PRO A 1 197 ? -1.664 -15.068 13.585 1.00 81.38 197 PRO A CA 1
ATOM 1531 C C . PRO A 1 197 ? -1.753 -16.578 13.901 1.00 81.38 197 PRO A C 1
ATOM 1533 O O . PRO A 1 197 ? -0.786 -17.155 14.395 1.00 81.38 197 PRO A O 1
ATOM 1536 N N . ALA A 1 198 ? -2.895 -17.227 13.642 1.00 84.31 198 ALA A N 1
ATOM 1537 C CA . ALA A 1 198 ? -3.173 -18.614 14.032 1.00 84.31 198 ALA A CA 1
ATOM 1538 C C . ALA A 1 198 ? -2.197 -19.644 13.430 1.00 84.31 198 ALA A C 1
ATOM 1540 O O . ALA A 1 198 ? -1.763 -20.553 14.134 1.00 84.31 198 ALA A O 1
ATOM 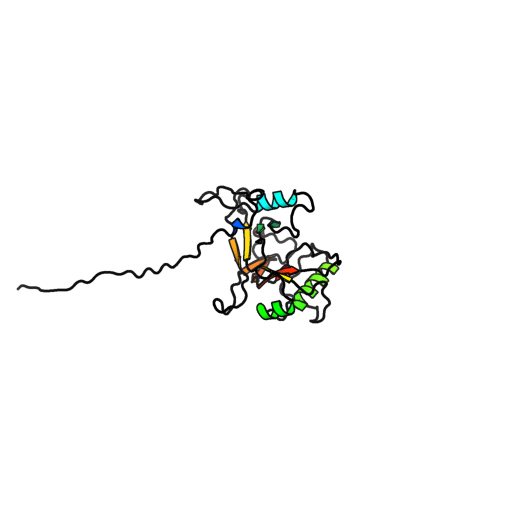1541 N N . ASP A 1 199 ? -1.809 -19.472 12.166 1.00 85.31 199 ASP A N 1
ATOM 1542 C CA . ASP A 1 199 ? -0.865 -20.359 11.470 1.00 85.31 199 ASP A CA 1
ATOM 1543 C C . ASP A 1 199 ? 0.605 -19.915 11.614 1.00 85.31 199 ASP A C 1
ATOM 1545 O O . ASP A 1 199 ? 1.514 -20.474 10.989 1.00 85.31 199 ASP A O 1
ATOM 1549 N N . GLY A 1 200 ? 0.866 -18.898 12.443 1.00 86.12 200 GLY A N 1
ATOM 1550 C CA . GLY A 1 200 ? 2.188 -18.303 12.608 1.00 86.12 200 GLY A CA 1
ATOM 1551 C C . GLY A 1 200 ? 2.770 -17.820 11.276 1.00 86.12 200 GLY A C 1
ATOM 1552 O O . GLY A 1 200 ? 2.090 -17.179 10.482 1.00 86.12 200 GLY A O 1
ATOM 1553 N N . LEU A 1 201 ? 4.044 -18.138 11.014 1.00 86.56 201 LEU A N 1
ATOM 1554 C CA . LEU A 1 201 ? 4.721 -17.793 9.753 1.00 86.56 201 LEU A CA 1
ATOM 1555 C C . LEU A 1 201 ? 4.467 -18.804 8.619 1.00 86.56 201 LEU A C 1
ATOM 1557 O O . LEU A 1 201 ? 4.968 -18.619 7.510 1.00 86.56 201 LEU A O 1
ATOM 1561 N N . CYS A 1 202 ? 3.713 -19.879 8.865 1.00 88.81 202 CYS A N 1
ATOM 1562 C CA . CYS A 1 202 ? 3.409 -20.862 7.829 1.00 88.81 202 CYS A CA 1
ATOM 1563 C C . CYS A 1 202 ? 2.531 -20.220 6.747 1.00 88.81 202 CYS A C 1
ATOM 1565 O O . CYS A 1 202 ? 1.521 -19.600 7.067 1.00 88.81 202 CYS A O 1
ATOM 1567 N N . GLY A 1 203 ? 2.934 -20.321 5.478 1.00 85.81 203 GLY A N 1
ATOM 1568 C CA . GLY A 1 203 ? 2.227 -19.681 4.363 1.00 85.81 203 GLY A CA 1
ATOM 1569 C C . GLY A 1 203 ? 2.340 -18.154 4.324 1.00 85.81 203 GLY A C 1
ATOM 1570 O O . GLY A 1 203 ? 1.690 -17.527 3.495 1.00 85.81 203 GLY A O 1
ATOM 1571 N N . HIS A 1 204 ? 3.178 -17.552 5.171 1.00 89.88 204 HIS A N 1
ATOM 1572 C CA . HIS A 1 204 ? 3.433 -16.115 5.191 1.00 89.88 204 HIS A CA 1
ATOM 1573 C C . HIS A 1 204 ? 4.863 -15.816 4.737 1.00 89.88 204 HIS A C 1
ATOM 1575 O O . HIS A 1 204 ? 5.749 -16.670 4.750 1.00 89.88 204 HIS A O 1
ATOM 1581 N N . THR A 1 205 ? 5.106 -14.591 4.292 1.00 90.06 205 THR A N 1
ATOM 1582 C CA . THR A 1 205 ? 6.433 -14.121 3.891 1.00 90.06 205 THR A CA 1
ATOM 1583 C C . THR A 1 205 ? 6.688 -12.758 4.506 1.00 90.06 205 THR A C 1
ATOM 1585 O O . THR A 1 205 ? 5.797 -11.915 4.555 1.00 90.06 205 THR A O 1
ATOM 1588 N N . VAL A 1 206 ? 7.907 -12.554 4.999 1.00 91.25 206 VAL A N 1
ATOM 1589 C CA . VAL A 1 206 ? 8.354 -11.240 5.460 1.00 91.25 206 VAL A CA 1
ATOM 1590 C C . VAL A 1 206 ? 8.850 -10.468 4.249 1.00 91.25 206 VAL A C 1
ATOM 1592 O O . VAL A 1 206 ? 9.690 -10.965 3.499 1.00 91.25 206 VAL A O 1
ATOM 1595 N N . GLY A 1 207 ? 8.332 -9.263 4.064 1.00 91.81 207 GLY A N 1
ATOM 1596 C CA . GLY A 1 207 ? 8.736 -8.373 2.988 1.00 91.81 207 GLY A CA 1
ATOM 1597 C C . GLY A 1 207 ? 8.842 -6.935 3.469 1.00 91.81 207 GLY A C 1
ATOM 1598 O O . GLY A 1 207 ? 8.419 -6.609 4.575 1.00 91.81 207 GLY A O 1
ATOM 1599 N N . GLN A 1 208 ? 9.436 -6.070 2.656 1.00 94.50 208 GLN A N 1
ATOM 1600 C CA . GLN A 1 208 ? 9.612 -4.662 2.991 1.00 94.50 208 GLN A CA 1
ATOM 1601 C C . GLN A 1 208 ? 8.701 -3.834 2.096 1.00 94.50 208 GLN A C 1
ATOM 1603 O O . GLN A 1 208 ? 8.824 -3.906 0.882 1.00 94.50 208 GLN A O 1
ATOM 1608 N N . ILE A 1 209 ? 7.821 -3.007 2.659 1.00 95.00 209 ILE A N 1
ATOM 1609 C CA . ILE A 1 209 ? 6.973 -2.147 1.828 1.00 95.00 209 ILE A CA 1
ATOM 1610 C C . ILE A 1 209 ? 7.862 -1.115 1.142 1.00 95.00 209 ILE A C 1
ATOM 1612 O O . ILE A 1 209 ? 8.417 -0.242 1.801 1.00 95.00 209 ILE A O 1
ATOM 1616 N N . ARG A 1 210 ? 7.980 -1.186 -0.186 1.00 95.25 210 ARG A N 1
ATOM 1617 C CA . ARG A 1 210 ? 8.786 -0.245 -0.977 1.00 95.25 210 ARG A CA 1
ATOM 1618 C C . ARG A 1 210 ? 7.959 0.857 -1.612 1.00 95.25 210 ARG A C 1
ATOM 1620 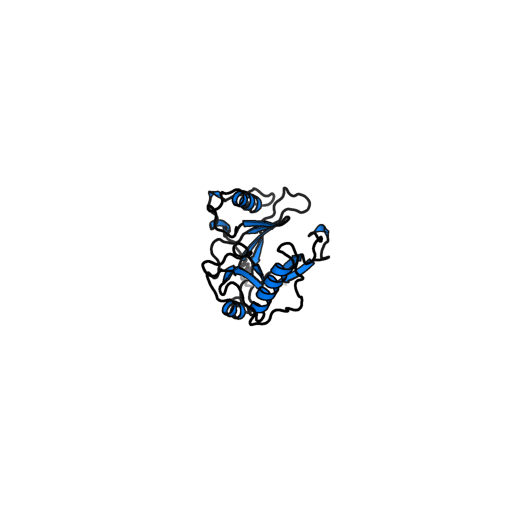O O . ARG A 1 210 ? 8.490 1.935 -1.850 1.00 95.25 210 ARG A O 1
ATOM 1627 N N . LEU A 1 211 ? 6.698 0.591 -1.935 1.00 96.56 211 LEU A N 1
ATOM 1628 C CA . LEU A 1 211 ? 5.852 1.547 -2.643 1.00 96.56 211 LEU A CA 1
ATOM 1629 C C . LEU A 1 211 ? 4.380 1.283 -2.345 1.00 96.56 211 LEU A C 1
ATOM 1631 O O . LEU A 1 211 ? 3.918 0.159 -2.505 1.00 96.56 211 LEU A O 1
ATOM 1635 N N . ILE A 1 212 ? 3.633 2.328 -1.997 1.00 96.69 212 ILE A N 1
ATOM 1636 C CA . ILE A 1 212 ? 2.170 2.299 -1.925 1.00 96.69 212 ILE A CA 1
ATOM 1637 C C . ILE A 1 212 ? 1.645 3.199 -3.033 1.00 96.69 212 ILE A C 1
ATOM 1639 O O . ILE A 1 212 ? 1.976 4.387 -3.080 1.00 96.69 212 ILE A O 1
ATOM 1643 N N . MET A 1 213 ? 0.842 2.643 -3.935 1.00 95.94 213 MET A N 1
ATOM 1644 C CA . MET A 1 213 ? 0.415 3.348 -5.134 1.00 95.94 213 MET A CA 1
ATOM 1645 C C . MET A 1 213 ? -1.058 3.157 -5.470 1.00 95.94 213 MET A C 1
ATOM 1647 O O . MET A 1 213 ? -1.665 2.129 -5.187 1.00 95.94 213 MET A O 1
ATOM 1651 N N . HIS A 1 214 ? -1.608 4.157 -6.145 1.00 94.31 214 HIS A N 1
ATOM 1652 C CA . HIS A 1 214 ? -2.903 4.085 -6.803 1.00 94.31 214 HIS A CA 1
ATOM 1653 C C . HIS A 1 214 ? -2.705 4.321 -8.306 1.00 94.31 214 HIS A C 1
ATOM 1655 O O . HIS A 1 214 ? -2.233 5.397 -8.700 1.00 94.31 214 HIS A O 1
ATOM 1661 N N . PRO A 1 215 ? -3.011 3.329 -9.153 1.00 92.25 215 PRO A N 1
ATOM 1662 C CA . PRO A 1 215 ? -2.979 3.485 -10.598 1.00 92.25 215 PRO A CA 1
ATOM 1663 C C . PRO A 1 215 ? -3.937 4.566 -11.105 1.00 92.25 215 PRO A C 1
ATOM 1665 O O . PRO A 1 215 ? -5.121 4.565 -10.787 1.00 92.25 215 PRO A O 1
ATOM 1668 N N . VAL A 1 216 ? -3.449 5.472 -11.952 1.00 88.56 216 VAL A N 1
ATOM 1669 C CA . VAL A 1 216 ? -4.283 6.510 -12.570 1.00 88.56 216 VAL A CA 1
ATOM 1670 C C . VAL A 1 216 ? -4.623 6.076 -13.992 1.00 88.56 216 VAL A C 1
ATOM 1672 O O . VAL A 1 216 ? -3.810 6.205 -14.909 1.00 88.56 216 VAL A O 1
ATOM 1675 N N . GLY A 1 217 ? -5.830 5.532 -14.158 1.00 75.19 217 GLY A N 1
ATOM 1676 C CA . GLY A 1 217 ? -6.333 5.045 -15.443 1.00 75.19 217 GLY A CA 1
ATOM 1677 C C . GLY A 1 217 ? -6.339 6.114 -16.541 1.00 75.19 217 GLY A C 1
ATOM 1678 O O . GLY A 1 217 ? -6.481 7.312 -16.283 1.00 75.19 217 GLY A O 1
ATOM 1679 N N . LYS A 1 218 ? -6.212 5.670 -17.796 1.00 74.81 218 LYS A N 1
ATOM 1680 C CA . LYS A 1 218 ? -6.462 6.525 -18.964 1.00 74.81 218 LYS A CA 1
ATOM 1681 C C . LYS A 1 218 ? -7.948 6.893 -19.005 1.00 74.81 218 LYS A C 1
ATOM 1683 O O . LYS A 1 218 ? -8.805 6.071 -18.684 1.00 74.81 218 LYS A O 1
ATOM 1688 N N . SER A 1 219 ? -8.249 8.134 -19.393 1.00 65.00 219 SER A N 1
ATOM 1689 C CA . SER A 1 219 ? -9.633 8.610 -19.519 1.00 65.00 219 SER A CA 1
ATOM 1690 C C . SER A 1 219 ? -10.459 7.640 -20.377 1.00 65.00 219 SER A C 1
ATOM 1692 O O . SER A 1 219 ? -9.996 7.226 -21.440 1.00 65.00 219 SER A O 1
ATOM 1694 N N . ASN A 1 220 ? -11.663 7.287 -19.915 1.00 64.00 220 ASN A N 1
ATOM 1695 C CA . ASN A 1 220 ? -12.621 6.378 -20.566 1.00 64.00 220 ASN A CA 1
ATOM 1696 C C . ASN A 1 220 ? -12.236 4.886 -20.650 1.00 64.00 220 ASN A C 1
ATOM 1698 O O . ASN A 1 220 ? -12.846 4.156 -21.431 1.00 64.00 220 ASN A O 1
ATOM 1702 N N . MET A 1 221 ? -11.272 4.406 -19.859 1.00 69.25 221 MET A N 1
ATOM 1703 C CA . MET A 1 221 ? -11.036 2.966 -19.696 1.00 69.25 221 MET A CA 1
ATOM 1704 C C . MET A 1 221 ? -11.562 2.476 -18.348 1.00 69.25 221 MET A C 1
ATOM 1706 O O . MET A 1 221 ? -11.014 2.810 -17.298 1.00 69.25 221 MET A O 1
ATOM 1710 N N . ASP A 1 222 ? -12.602 1.645 -18.388 1.00 69.50 222 ASP A N 1
ATOM 1711 C CA . ASP A 1 222 ? -13.013 0.841 -17.241 1.00 69.50 222 ASP A CA 1
ATOM 1712 C C . ASP A 1 222 ? -12.126 -0.399 -17.146 1.00 69.50 222 ASP A C 1
ATOM 1714 O O . ASP A 1 222 ? -11.989 -1.166 -18.099 1.00 69.50 222 ASP A O 1
ATOM 1718 N N . TRP A 1 223 ? -11.509 -0.593 -15.985 1.00 76.81 223 TRP A N 1
ATOM 1719 C CA . TRP A 1 223 ? -10.675 -1.753 -15.701 1.00 76.81 223 TRP A CA 1
ATOM 1720 C C . TRP A 1 223 ? -10.777 -2.114 -14.216 1.00 76.81 223 TRP A C 1
ATOM 1722 O O . TRP A 1 223 ? -11.101 -1.269 -13.379 1.00 76.81 223 TRP A O 1
ATOM 1732 N N . SER A 1 224 ? -10.542 -3.387 -13.897 1.00 76.44 224 SER A N 1
ATOM 1733 C CA . SER A 1 224 ? -10.921 -4.016 -12.622 1.00 76.44 224 SER A CA 1
ATOM 1734 C C . SER A 1 224 ? -10.215 -3.466 -11.378 1.00 76.44 224 SER A C 1
ATOM 1736 O O . SER A 1 224 ? -10.687 -3.702 -10.271 1.00 76.44 224 SER A O 1
ATOM 1738 N N . TRP A 1 225 ? -9.127 -2.714 -11.547 1.00 79.50 225 TRP A N 1
ATOM 1739 C CA . TRP A 1 225 ? -8.288 -2.202 -10.456 1.00 79.50 225 TRP A CA 1
ATOM 1740 C C . TRP A 1 225 ? -8.303 -0.674 -10.337 1.00 79.50 225 TRP A C 1
ATOM 1742 O O . TRP A 1 225 ? -7.494 -0.108 -9.604 1.00 79.50 225 TRP A O 1
ATOM 1752 N N . LYS A 1 226 ? -9.217 0.012 -11.039 1.00 80.88 226 LYS A N 1
ATOM 1753 C CA . LYS A 1 226 ? -9.341 1.479 -10.973 1.00 80.88 226 LYS A CA 1
ATOM 1754 C C . LYS A 1 226 ? -9.695 2.007 -9.577 1.00 80.88 226 LYS A C 1
ATOM 1756 O O . LYS A 1 226 ? -9.421 3.161 -9.290 1.00 80.88 226 LYS A O 1
ATOM 1761 N N . ASP A 1 227 ? -10.291 1.156 -8.741 1.00 84.94 227 ASP A N 1
ATOM 1762 C CA . ASP A 1 227 ? -10.724 1.468 -7.379 1.00 84.94 227 ASP A CA 1
ATOM 1763 C C . ASP A 1 227 ? -9.922 0.645 -6.352 1.00 84.94 227 ASP A C 1
ATOM 1765 O O . ASP A 1 227 ? -10.454 0.226 -5.322 1.00 84.94 227 ASP A O 1
ATOM 1769 N N . CYS A 1 228 ? -8.633 0.396 -6.611 1.00 88.38 228 CYS A N 1
ATOM 1770 C CA . CYS A 1 228 ? -7.766 -0.380 -5.722 1.00 88.38 228 CYS A CA 1
ATOM 1771 C C . CYS A 1 228 ? -6.399 0.276 -5.508 1.00 88.38 228 CYS A C 1
ATOM 1773 O O . CYS A 1 228 ? -5.786 0.806 -6.433 1.00 88.38 228 CYS A O 1
ATOM 1775 N N . PHE A 1 229 ? -5.883 0.165 -4.286 1.00 92.19 229 PHE A N 1
ATOM 1776 C CA . PHE A 1 229 ? -4.488 0.471 -3.982 1.00 92.19 229 PHE A CA 1
ATOM 1777 C C . PHE A 1 229 ? -3.616 -0.764 -4.207 1.00 92.19 229 PHE A C 1
ATOM 1779 O O . PHE A 1 229 ? -4.035 -1.889 -3.942 1.00 92.19 229 PHE A O 1
ATOM 1786 N N . LEU A 1 230 ? -2.390 -0.546 -4.674 1.00 92.75 230 LEU A N 1
ATOM 1787 C CA . LEU A 1 230 ? -1.374 -1.575 -4.853 1.00 92.75 230 LEU A CA 1
ATOM 1788 C C . LEU A 1 230 ? -0.184 -1.273 -3.949 1.00 92.75 230 LEU A C 1
ATOM 1790 O O . LEU A 1 230 ? 0.226 -0.120 -3.810 1.00 92.75 230 LEU A O 1
ATOM 1794 N N . ILE A 1 231 ? 0.391 -2.322 -3.370 1.00 93.81 231 ILE A N 1
ATOM 1795 C CA . ILE A 1 231 ? 1.605 -2.232 -2.565 1.00 93.81 231 ILE A CA 1
ATOM 1796 C C . ILE A 1 231 ? 2.686 -3.080 -3.227 1.00 93.81 231 ILE A C 1
ATOM 1798 O O . ILE A 1 231 ? 2.460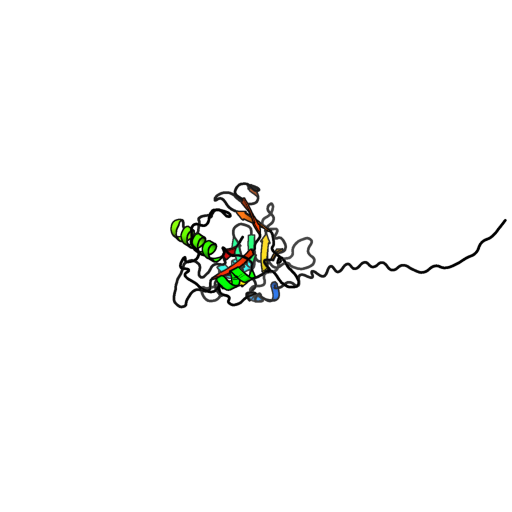 -4.246 -3.546 1.00 93.81 231 ILE A O 1
ATOM 1802 N N . TYR A 1 232 ? 3.854 -2.485 -3.439 1.00 94.00 232 TYR A N 1
ATOM 1803 C CA . TYR A 1 232 ? 5.061 -3.203 -3.815 1.00 94.00 232 TYR A CA 1
ATOM 1804 C C . TYR A 1 232 ? 5.831 -3.577 -2.553 1.00 94.00 232 TYR A C 1
ATOM 1806 O O . TYR A 1 232 ? 6.131 -2.707 -1.725 1.00 94.00 232 TYR A O 1
ATOM 1814 N N . VAL A 1 233 ? 6.171 -4.857 -2.451 1.00 91.06 233 VAL A N 1
ATOM 1815 C CA . VAL A 1 233 ? 6.878 -5.479 -1.329 1.00 91.06 233 VAL A CA 1
ATOM 1816 C C . VAL A 1 233 ? 8.146 -6.164 -1.831 1.00 91.06 233 VAL A C 1
ATOM 1818 O O . VAL A 1 233 ? 8.105 -6.683 -2.971 1.00 91.06 233 VAL A O 1
#